Protein AF-A0A4Q6ELG2-F1 (afdb_monomer)

Sequence (282 aa):
MCLNGPWSFAFDNQAEYNQPAEVPAWPLEIRVPFAPETMASGIADTGFHPRCWYKRTFSYEKDPANPRLILHFGAVDYEARVWLNGHFLGEHRGGHTPFWFDASHAALNGVNTLIVRADDDPGDLAKPRGKQDWQLEPHSIWYPRTSGIWQTVWLERAADVYIHRMSWTPLLERWEIGAEFFIGGPRRDSLRLRVRLSVKDKLLADDTYQVINREVHRRIALSDPGIDDFRNELLWSPESPTLIDATVELLDGDRVIDRVVSYTALRSVSVQRGRFLLNGRP

Mean predicted aligned error: 4.68 Å

Radius of gyration: 23.1 Å; Cα contacts (8 Å, |Δi|>4): 655; chains: 1; bounding box: 58×42×58 Å

Structure (mmCIF, N/CA/C/O backbone):
data_AF-A0A4Q6ELG2-F1
#
_entry.id   AF-A0A4Q6ELG2-F1
#
loop_
_atom_site.group_PDB
_atom_site.id
_atom_site.type_symbol
_atom_site.label_atom_id
_atom_site.label_alt_id
_atom_site.label_comp_id
_atom_site.label_asym_id
_atom_site.label_entity_id
_atom_site.label_seq_id
_atom_site.pdbx_PDB_ins_code
_atom_site.Cartn_x
_atom_site.Cartn_y
_atom_site.Cartn_z
_atom_site.occupancy
_atom_site.B_iso_or_equiv
_atom_site.auth_seq_id
_atom_site.auth_comp_id
_atom_site.auth_asym_id
_atom_site.auth_atom_id
_atom_site.pdbx_PDB_model_num
ATOM 1 N N . MET A 1 1 ? 10.441 0.770 5.019 1.00 94.38 1 MET A N 1
ATOM 2 C CA . MET A 1 1 ? 11.550 1.340 4.221 1.00 94.38 1 MET A CA 1
ATOM 3 C C . MET A 1 1 ? 11.029 1.744 2.854 1.00 94.38 1 MET A C 1
ATOM 5 O O . MET A 1 1 ? 10.499 0.896 2.152 1.00 94.38 1 MET A O 1
ATOM 9 N N . CYS A 1 2 ? 11.155 3.017 2.482 1.00 97.88 2 CYS A N 1
ATOM 10 C CA . CYS A 1 2 ? 10.751 3.503 1.160 1.00 97.88 2 CYS A CA 1
ATOM 11 C C . CYS A 1 2 ? 11.731 3.018 0.076 1.00 97.88 2 CYS A C 1
ATOM 13 O O . CYS A 1 2 ? 12.941 3.041 0.299 1.00 97.88 2 CYS A O 1
ATOM 15 N N . LEU A 1 3 ? 11.211 2.587 -1.076 1.00 98.50 3 LEU A N 1
ATOM 16 C CA . LEU A 1 3 ? 11.988 2.166 -2.249 1.00 98.50 3 LEU A CA 1
ATOM 17 C C . LEU A 1 3 ? 11.883 3.157 -3.424 1.00 98.50 3 LEU A C 1
ATOM 19 O O . LEU A 1 3 ? 12.383 2.866 -4.510 1.00 98.50 3 LEU A O 1
ATOM 23 N N . ASN A 1 4 ? 11.274 4.328 -3.220 1.00 98.50 4 ASN A N 1
ATOM 24 C CA . ASN A 1 4 ? 11.257 5.404 -4.213 1.00 98.50 4 ASN A CA 1
ATOM 25 C C . ASN A 1 4 ? 12.678 5.902 -4.528 1.00 98.50 4 ASN A C 1
ATOM 27 O O . ASN A 1 4 ? 13.611 5.745 -3.736 1.00 98.50 4 ASN A O 1
ATOM 31 N N . GLY A 1 5 ? 12.829 6.553 -5.680 1.00 98.38 5 GLY A N 1
ATOM 32 C CA . GLY A 1 5 ? 14.109 7.041 -6.186 1.00 98.38 5 GLY A CA 1
ATOM 33 C C . GLY A 1 5 ? 14.490 6.381 -7.513 1.00 98.38 5 GLY A C 1
ATOM 34 O O . GLY A 1 5 ? 13.598 5.959 -8.244 1.00 98.38 5 GLY A O 1
ATOM 35 N N . PRO A 1 6 ? 15.789 6.325 -7.854 1.00 98.56 6 PRO A N 1
ATOM 36 C CA . PRO A 1 6 ? 16.248 5.825 -9.147 1.00 98.56 6 PRO A CA 1
ATOM 37 C C . PRO A 1 6 ? 16.178 4.296 -9.238 1.00 98.56 6 PRO A C 1
ATOM 39 O O . PRO A 1 6 ? 16.603 3.584 -8.326 1.00 98.56 6 PRO A O 1
ATOM 42 N N . TRP A 1 7 ? 15.647 3.782 -10.337 1.00 98.88 7 TRP A N 1
ATOM 43 C CA . TRP A 1 7 ? 15.567 2.362 -10.669 1.00 98.88 7 TRP A CA 1
ATOM 44 C C . TRP A 1 7 ? 16.175 2.159 -12.052 1.00 98.88 7 TRP A C 1
ATOM 46 O O . TRP A 1 7 ? 15.953 2.972 -12.945 1.00 98.88 7 TRP A O 1
ATOM 56 N N . SER A 1 8 ? 16.912 1.069 -12.250 1.00 98.88 8 SER A N 1
ATOM 57 C CA . SER A 1 8 ? 17.326 0.679 -13.597 1.00 98.88 8 SER A CA 1
ATOM 58 C C . SER A 1 8 ? 16.091 0.256 -14.390 1.00 98.88 8 SER A C 1
ATOM 60 O O . SER A 1 8 ? 15.202 -0.406 -13.850 1.00 98.88 8 SER A O 1
ATOM 62 N N . PHE A 1 9 ? 16.028 0.645 -15.656 1.00 98.88 9 PHE A N 1
ATOM 63 C CA . PHE A 1 9 ? 14.810 0.585 -16.450 1.00 98.88 9 PHE A CA 1
ATOM 64 C C . PHE A 1 9 ? 15.087 0.121 -17.879 1.00 98.88 9 PHE A C 1
ATOM 66 O O . PHE A 1 9 ? 16.156 0.385 -18.439 1.00 98.88 9 PHE A O 1
ATOM 73 N N . ALA A 1 10 ? 14.118 -0.578 -18.462 1.00 98.50 10 ALA A N 1
ATOM 74 C CA . ALA A 1 10 ? 14.138 -0.986 -19.858 1.00 98.50 10 ALA A CA 1
ATOM 75 C C . ALA A 1 10 ? 12.715 -1.064 -20.418 1.00 98.50 10 ALA A C 1
ATOM 77 O O . ALA A 1 10 ? 11.813 -1.600 -19.772 1.00 98.50 10 ALA A O 1
ATOM 78 N N . PHE A 1 11 ? 12.537 -0.586 -21.646 1.00 97.75 11 PHE A N 1
ATOM 79 C CA . PHE A 1 11 ? 11.357 -0.897 -22.442 1.00 97.75 11 PHE A CA 1
ATOM 80 C C . PHE A 1 11 ? 11.523 -2.258 -23.126 1.00 97.75 11 PHE A C 1
ATOM 82 O O . PHE A 1 11 ? 12.605 -2.586 -23.614 1.00 97.75 11 PHE A O 1
ATOM 89 N N . ASP A 1 12 ? 10.442 -3.029 -23.192 1.00 96.75 12 ASP A N 1
ATOM 90 C CA . ASP A 1 12 ? 10.334 -4.278 -23.949 1.00 96.75 12 ASP A CA 1
ATOM 91 C C . ASP A 1 12 ? 9.214 -4.116 -24.985 1.00 96.75 12 ASP A C 1
ATOM 93 O O . ASP A 1 12 ? 8.078 -4.552 -24.806 1.00 96.75 12 ASP A O 1
ATOM 97 N N . ASN A 1 13 ? 9.533 -3.397 -26.066 1.00 94.56 13 ASN A N 1
ATOM 98 C CA . ASN A 1 13 ? 8.548 -2.936 -27.051 1.00 94.56 13 ASN A CA 1
ATOM 99 C C . ASN A 1 13 ? 7.868 -4.063 -27.833 1.00 94.56 13 ASN A C 1
ATOM 101 O O . ASN A 1 13 ? 6.794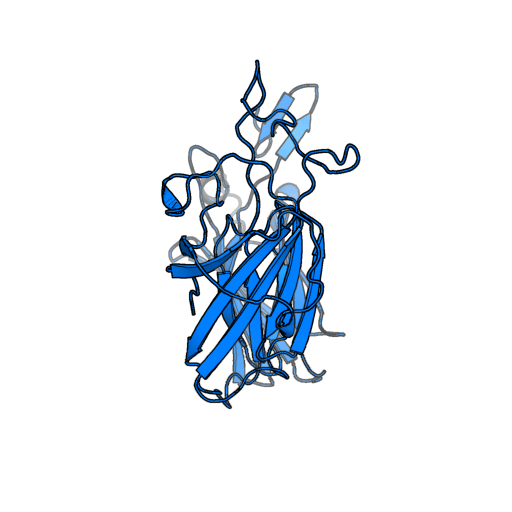 -3.849 -28.386 1.00 94.56 13 ASN A O 1
ATOM 105 N N . GLN A 1 14 ? 8.498 -5.236 -27.896 1.00 94.00 14 GLN A N 1
ATOM 106 C CA . GLN A 1 14 ? 7.946 -6.426 -28.544 1.00 94.00 14 GLN A CA 1
ATOM 107 C C . GLN A 1 14 ? 7.300 -7.387 -27.534 1.00 94.00 14 GLN A C 1
ATOM 109 O O . GLN A 1 14 ? 6.754 -8.413 -27.931 1.00 94.00 14 GLN A O 1
ATOM 114 N N . ALA A 1 15 ? 7.342 -7.057 -26.235 1.00 94.31 15 ALA A N 1
ATOM 115 C CA . ALA A 1 15 ? 6.872 -7.901 -25.142 1.00 94.31 15 ALA A CA 1
ATOM 116 C C . ALA A 1 15 ? 7.454 -9.332 -25.203 1.00 94.31 15 ALA A C 1
ATOM 118 O O . ALA A 1 15 ? 6.756 -10.318 -24.934 1.00 94.31 15 ALA A O 1
ATOM 119 N N . GLU A 1 16 ? 8.741 -9.448 -25.537 1.00 95.44 16 GLU A N 1
ATOM 120 C CA . GLU A 1 16 ? 9.430 -10.723 -25.773 1.00 95.44 16 GLU A CA 1
ATOM 121 C C . GLU A 1 16 ? 9.845 -11.414 -24.469 1.00 95.44 16 GLU A C 1
ATOM 123 O O . GLU A 1 16 ? 9.818 -12.644 -24.376 1.00 95.44 16 GLU A O 1
ATOM 128 N N . TYR A 1 17 ? 10.192 -10.642 -23.437 1.00 97.00 17 TYR A N 1
ATOM 129 C CA . TYR A 1 17 ? 10.776 -11.182 -22.212 1.00 97.00 17 TYR A CA 1
ATOM 130 C C . TYR A 1 17 ? 9.690 -11.525 -21.198 1.00 97.00 17 TYR A C 1
ATOM 132 O O . TYR A 1 17 ? 8.872 -10.687 -20.818 1.00 97.00 17 TYR A O 1
ATOM 140 N N . ASN A 1 18 ? 9.685 -12.756 -20.702 1.00 96.19 18 ASN A N 1
ATOM 141 C CA . ASN A 1 18 ? 8.722 -13.240 -19.716 1.00 96.19 18 ASN A CA 1
ATOM 142 C C . ASN A 1 18 ? 9.315 -13.356 -18.311 1.00 96.19 18 ASN A C 1
ATOM 144 O O . ASN A 1 18 ? 8.571 -13.307 -17.328 1.00 96.19 18 ASN A O 1
ATOM 148 N N . GLN A 1 19 ? 10.635 -13.491 -18.218 1.00 97.62 19 GLN A N 1
ATOM 149 C CA . GLN A 1 19 ? 11.388 -13.663 -16.987 1.00 97.62 19 GLN A CA 1
ATOM 150 C C . GLN A 1 19 ? 12.491 -12.606 -16.856 1.00 97.62 19 GLN A C 1
ATOM 152 O O . GLN A 1 19 ? 13.081 -12.195 -17.856 1.00 97.62 19 GLN A O 1
ATOM 157 N N . PRO A 1 20 ? 12.863 -12.223 -15.620 1.00 97.38 20 PRO A N 1
ATOM 158 C CA . PRO A 1 20 ? 13.922 -11.242 -15.389 1.00 97.38 20 PRO A CA 1
ATOM 159 C C . PRO A 1 20 ? 15.272 -11.557 -16.050 1.00 97.38 20 PRO A C 1
ATOM 161 O O . PRO A 1 20 ? 16.002 -10.640 -16.409 1.00 97.38 20 PRO A O 1
ATOM 164 N N . ALA A 1 21 ? 15.621 -12.841 -16.181 1.00 96.94 21 ALA A N 1
ATOM 165 C CA . ALA A 1 21 ? 16.893 -13.284 -16.755 1.00 96.94 21 ALA A CA 1
ATOM 166 C C . ALA A 1 21 ? 16.983 -13.085 -18.278 1.00 96.94 21 ALA A C 1
ATOM 168 O O . ALA A 1 21 ? 18.080 -13.129 -18.827 1.00 96.94 21 ALA A O 1
ATOM 169 N N . GLU A 1 22 ? 15.849 -12.879 -18.950 1.00 97.69 22 GLU A N 1
ATOM 170 C CA . GLU A 1 22 ? 15.785 -12.674 -20.400 1.00 97.69 22 GLU A CA 1
ATOM 171 C C . GLU A 1 22 ? 16.027 -11.207 -20.780 1.00 97.69 22 GLU A C 1
ATOM 173 O O . GLU A 1 22 ? 16.362 -10.932 -21.925 1.00 97.69 22 GLU A O 1
ATOM 178 N N . VAL A 1 23 ? 15.916 -10.273 -19.823 1.00 97.31 23 VAL A N 1
ATOM 179 C CA . VAL A 1 23 ? 16.156 -8.840 -20.046 1.00 97.31 23 VAL A CA 1
ATOM 180 C C . VAL A 1 23 ? 17.657 -8.607 -20.285 1.00 97.31 23 VAL A C 1
ATOM 182 O O . VAL A 1 23 ? 18.448 -8.712 -19.340 1.00 97.31 23 VAL A O 1
ATOM 185 N N . PRO A 1 24 ? 18.085 -8.263 -21.515 1.00 94.88 24 PRO A N 1
ATOM 186 C CA . PRO A 1 24 ? 19.499 -8.294 -21.889 1.00 94.88 24 PRO A CA 1
ATOM 187 C C . PRO A 1 24 ? 20.301 -7.131 -21.294 1.00 94.88 24 PRO A C 1
ATOM 189 O O . PRO A 1 24 ? 21.502 -7.255 -21.054 1.00 94.88 24 PRO A O 1
ATOM 192 N N . ALA A 1 25 ? 19.652 -5.988 -21.067 1.00 96.56 25 ALA A N 1
ATOM 193 C CA . ALA A 1 25 ? 20.282 -4.774 -20.569 1.00 96.56 25 ALA A CA 1
ATOM 194 C C . ALA A 1 25 ? 19.270 -3.874 -19.848 1.00 96.56 25 ALA A C 1
ATOM 196 O O . ALA A 1 25 ? 18.064 -3.977 -20.055 1.00 96.56 25 ALA A O 1
ATOM 197 N N . TRP A 1 26 ? 19.792 -2.949 -19.040 1.00 98.00 26 TRP A N 1
ATOM 198 C CA . TRP A 1 26 ? 19.023 -1.931 -18.318 1.00 98.00 26 TRP A CA 1
ATOM 199 C C . TRP A 1 26 ? 19.549 -0.539 -18.700 1.00 98.00 26 TRP A C 1
ATOM 201 O O . TRP A 1 26 ? 20.289 0.064 -17.923 1.00 98.00 26 TRP A O 1
ATOM 211 N N . PRO A 1 27 ? 19.289 -0.075 -19.936 1.00 98.00 27 PRO A N 1
ATOM 212 C CA . PRO A 1 27 ? 19.974 1.086 -20.507 1.00 98.00 27 PRO A CA 1
ATOM 213 C C . PRO A 1 27 ? 19.514 2.426 -19.923 1.00 98.00 27 PRO A C 1
ATOM 215 O O . PRO A 1 27 ? 20.183 3.434 -20.132 1.00 98.00 27 PRO A O 1
ATOM 218 N N . LEU A 1 28 ? 18.376 2.446 -19.227 1.00 98.56 28 LEU A N 1
ATOM 219 C CA . LEU A 1 28 ? 17.746 3.656 -18.717 1.00 98.56 28 LEU A CA 1
ATOM 220 C C . LEU A 1 28 ? 17.725 3.658 -17.186 1.00 98.56 28 LEU A C 1
ATOM 222 O O . LEU A 1 28 ? 17.832 2.618 -16.531 1.00 98.56 28 LEU A O 1
ATOM 226 N N . GLU A 1 29 ? 17.530 4.842 -16.619 1.00 98.69 29 GLU A N 1
ATOM 227 C CA . GLU A 1 29 ? 17.221 5.033 -15.206 1.00 98.69 29 GLU A CA 1
ATOM 228 C C . GLU A 1 29 ? 15.900 5.798 -15.096 1.00 98.69 29 GLU A C 1
ATOM 230 O O . GLU A 1 29 ? 15.740 6.846 -15.716 1.00 98.69 29 GLU A O 1
ATOM 235 N N . ILE A 1 30 ? 14.961 5.277 -14.306 1.00 98.81 30 ILE A N 1
ATOM 236 C CA . ILE A 1 30 ? 13.663 5.903 -14.044 1.00 98.81 30 ILE A CA 1
ATOM 237 C C . ILE A 1 30 ? 13.518 6.249 -12.564 1.00 98.81 30 ILE A C 1
ATOM 239 O O . ILE A 1 30 ? 13.916 5.483 -11.684 1.00 98.81 30 ILE A O 1
ATOM 243 N N . ARG A 1 31 ? 12.904 7.392 -12.261 1.00 98.75 31 ARG A N 1
ATOM 244 C CA . ARG A 1 31 ? 12.537 7.772 -10.897 1.00 98.75 31 ARG A CA 1
ATOM 245 C C . ARG A 1 31 ? 11.156 7.231 -10.537 1.00 98.75 31 ARG A C 1
ATOM 247 O O . ARG A 1 31 ? 10.141 7.752 -10.981 1.00 98.75 31 ARG A O 1
ATOM 254 N N . VAL A 1 32 ? 11.112 6.247 -9.647 1.00 98.56 32 VAL A N 1
ATOM 255 C CA . VAL A 1 32 ? 9.872 5.780 -9.013 1.00 98.56 32 VAL A CA 1
ATOM 256 C C . VAL A 1 32 ? 9.492 6.746 -7.878 1.00 98.56 32 VAL A C 1
ATOM 258 O O . VAL A 1 32 ? 10.375 7.113 -7.090 1.00 98.56 32 VAL A O 1
ATOM 261 N N . PRO A 1 33 ? 8.219 7.167 -7.754 1.00 97.50 33 PRO A N 1
ATOM 262 C CA . PRO A 1 33 ? 7.036 6.612 -8.413 1.00 97.50 33 PRO A CA 1
ATOM 263 C C . PRO A 1 33 ? 6.443 7.528 -9.492 1.00 97.50 33 PRO A C 1
ATOM 265 O O . PRO A 1 33 ? 5.344 8.051 -9.336 1.00 97.50 33 PRO A O 1
ATOM 268 N N . PHE A 1 34 ? 7.165 7.756 -10.583 1.00 98.12 34 PHE A N 1
ATOM 269 C CA . PHE A 1 34 ? 6.655 8.536 -11.703 1.00 98.12 34 PHE A CA 1
ATOM 270 C C . PHE A 1 34 ? 6.524 7.662 -12.946 1.00 98.12 34 PHE A C 1
ATOM 272 O O . PHE A 1 34 ? 7.426 6.886 -13.267 1.00 98.12 34 PHE A O 1
ATOM 279 N N . ALA A 1 35 ? 5.402 7.820 -13.648 1.00 96.81 35 ALA A N 1
ATOM 280 C CA . ALA A 1 35 ? 5.139 7.111 -14.892 1.00 96.81 35 ALA A CA 1
ATOM 281 C C . ALA A 1 35 ? 6.181 7.492 -15.963 1.00 96.81 35 ALA A C 1
ATOM 283 O O . ALA A 1 35 ? 6.584 8.668 -15.988 1.00 96.81 35 ALA A O 1
ATOM 284 N N . PRO A 1 36 ? 6.610 6.558 -16.837 1.00 97.31 36 PRO A N 1
ATOM 285 C CA . PRO A 1 36 ? 7.604 6.822 -17.882 1.00 97.31 36 PRO A CA 1
ATOM 286 C C . PRO A 1 36 ? 7.267 8.037 -18.758 1.00 97.31 36 PRO A C 1
ATOM 288 O O . PRO A 1 36 ? 8.166 8.762 -19.176 1.00 97.31 36 PRO A O 1
ATOM 291 N N . GLU A 1 37 ? 5.977 8.319 -18.952 1.00 96.00 37 GLU A N 1
ATOM 292 C CA . GLU A 1 37 ? 5.474 9.427 -19.768 1.00 96.00 37 GLU A CA 1
ATOM 293 C C . GLU A 1 37 ? 5.689 10.811 -19.133 1.00 96.00 37 GLU A C 1
ATOM 295 O O . GLU A 1 37 ? 5.532 11.843 -19.785 1.00 96.00 37 GLU A O 1
ATOM 300 N N . THR A 1 38 ? 6.039 10.876 -17.846 1.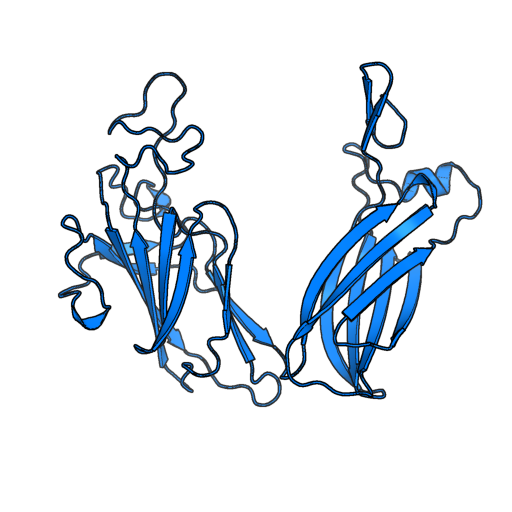00 96.19 38 THR A N 1
ATOM 301 C CA . THR A 1 38 ? 6.167 12.147 -17.121 1.00 96.19 38 THR A CA 1
ATOM 302 C C . THR A 1 38 ? 7.612 12.636 -17.069 1.00 96.19 38 THR A C 1
ATOM 304 O O . THR A 1 38 ? 8.538 11.858 -16.842 1.00 96.19 38 THR A O 1
ATOM 307 N N . MET A 1 39 ? 7.812 13.957 -17.141 1.00 97.12 39 MET A N 1
ATOM 308 C CA . MET A 1 39 ? 9.128 14.593 -16.949 1.00 97.12 39 MET A CA 1
ATOM 309 C C . MET A 1 39 ? 9.778 14.241 -15.603 1.00 97.12 39 MET A C 1
ATOM 311 O O . MET A 1 39 ? 10.995 14.103 -15.510 1.00 97.12 39 MET A O 1
ATOM 315 N N . ALA A 1 40 ? 8.971 14.073 -14.551 1.00 97.56 40 ALA A N 1
ATOM 316 C CA . ALA A 1 40 ? 9.451 13.757 -13.207 1.00 97.56 40 ALA A CA 1
ATOM 317 C C . ALA A 1 40 ? 10.106 12.365 -13.105 1.00 97.56 40 ALA A C 1
ATOM 319 O O . ALA A 1 40 ? 10.929 12.141 -12.214 1.00 97.56 40 ALA A O 1
ATOM 320 N N . SER A 1 41 ? 9.780 11.453 -14.028 1.00 98.06 41 SER A N 1
ATOM 321 C CA . SER A 1 41 ? 10.396 10.126 -14.115 1.00 98.06 41 SER A CA 1
ATOM 322 C C . SER A 1 41 ? 11.833 10.162 -14.636 1.00 98.06 41 SER A C 1
ATOM 324 O O . SER A 1 41 ? 12.593 9.235 -14.370 1.00 98.06 41 SER A O 1
ATOM 326 N N . GLY A 1 42 ? 12.217 11.228 -15.346 1.00 98.12 42 GLY A N 1
ATOM 327 C CA . GLY A 1 42 ? 13.480 11.309 -16.079 1.00 98.12 42 GLY A CA 1
ATOM 328 C C . GLY A 1 42 ? 13.472 10.603 -17.441 1.00 98.12 42 GLY A C 1
ATOM 329 O O . GLY A 1 42 ? 14.461 10.718 -18.157 1.00 98.12 42 GLY A O 1
ATOM 330 N N . ILE A 1 43 ? 12.380 9.920 -17.810 1.00 98.19 43 ILE A N 1
ATOM 331 C CA . ILE A 1 43 ? 12.209 9.268 -19.117 1.00 98.19 43 ILE A CA 1
ATOM 332 C C . ILE A 1 43 ? 11.470 10.197 -20.087 1.00 98.19 43 ILE A C 1
ATOM 334 O O . ILE A 1 43 ? 12.019 10.538 -21.129 1.00 98.19 43 ILE A O 1
ATOM 338 N N . ALA A 1 44 ? 10.273 10.659 -19.705 1.00 96.75 44 ALA A N 1
ATOM 339 C CA . ALA A 1 44 ? 9.420 11.555 -20.495 1.00 96.75 44 ALA A CA 1
ATOM 340 C C . ALA A 1 44 ? 9.075 11.041 -21.908 1.00 96.75 44 ALA A C 1
ATOM 342 O O . ALA A 1 44 ? 8.863 11.837 -22.822 1.00 96.75 44 ALA A O 1
ATOM 343 N N . ASP A 1 45 ? 9.024 9.720 -22.082 1.00 95.31 45 ASP A N 1
ATOM 344 C CA . ASP A 1 45 ? 8.652 9.085 -23.346 1.00 95.31 45 ASP A CA 1
ATOM 345 C C . ASP A 1 45 ? 7.154 8.774 -23.323 1.00 95.31 45 ASP A C 1
ATOM 347 O O . ASP A 1 45 ? 6.692 7.967 -22.516 1.00 95.31 45 ASP A O 1
ATOM 351 N N . THR A 1 46 ? 6.390 9.458 -24.176 1.00 93.06 46 THR A N 1
ATOM 352 C CA . THR A 1 46 ? 4.936 9.290 -24.317 1.00 93.06 46 THR A CA 1
ATOM 353 C C . THR A 1 46 ? 4.557 8.197 -25.318 1.00 93.06 46 THR A C 1
ATOM 355 O O . THR A 1 46 ? 3.369 7.969 -25.558 1.00 93.06 46 THR A O 1
ATOM 358 N N . GLY A 1 47 ? 5.551 7.517 -25.897 1.00 91.94 47 GLY A N 1
ATOM 359 C CA . GLY A 1 47 ? 5.382 6.417 -26.828 1.00 91.94 47 GLY A CA 1
ATOM 360 C C . GLY A 1 47 ? 4.585 5.246 -26.259 1.00 91.94 47 GLY A C 1
ATOM 361 O O . GLY A 1 47 ? 4.303 5.131 -25.063 1.00 91.94 47 GLY A O 1
ATOM 362 N N . PHE A 1 48 ? 4.192 4.342 -27.153 1.00 91.12 48 PHE A N 1
ATOM 363 C CA . PHE A 1 48 ? 3.501 3.117 -26.776 1.00 91.12 48 PHE A CA 1
ATOM 364 C C . PHE A 1 48 ? 4.499 2.015 -26.461 1.00 91.12 48 PHE A C 1
ATOM 366 O O . PHE A 1 48 ? 5.183 1.491 -27.339 1.00 91.12 48 PHE A O 1
ATOM 373 N N . HIS A 1 49 ? 4.522 1.652 -25.185 1.00 93.38 49 HIS A N 1
ATOM 374 C CA . HIS A 1 49 ? 5.364 0.602 -24.640 1.00 93.38 49 HIS A CA 1
ATOM 375 C C . HIS A 1 49 ? 4.451 -0.439 -23.990 1.00 93.38 49 HIS A C 1
ATOM 377 O O . HIS A 1 49 ? 3.925 -0.169 -22.909 1.00 93.38 49 HIS A O 1
ATOM 383 N N . PRO A 1 50 ? 4.216 -1.595 -24.642 1.00 93.19 50 PRO A N 1
ATOM 384 C CA . PRO A 1 50 ? 3.329 -2.629 -24.114 1.00 93.19 50 PRO A CA 1
ATOM 385 C C . PRO A 1 50 ? 3.895 -3.299 -22.860 1.00 93.19 50 PRO A C 1
ATOM 387 O O . PRO A 1 50 ? 3.141 -3.882 -22.084 1.00 93.19 50 PRO A O 1
ATOM 390 N N . ARG A 1 51 ? 5.217 -3.226 -22.658 1.00 96.81 51 ARG A N 1
ATOM 391 C CA . ARG A 1 51 ? 5.896 -3.770 -21.487 1.00 96.81 51 ARG A CA 1
ATOM 392 C C . ARG A 1 51 ? 7.094 -2.922 -21.077 1.00 96.81 51 ARG A C 1
ATOM 394 O O . ARG A 1 51 ? 7.921 -2.522 -21.898 1.00 96.81 51 ARG A O 1
ATOM 401 N N . CYS A 1 52 ? 7.214 -2.735 -19.770 1.00 97.62 52 CYS A N 1
ATOM 402 C CA . CYS A 1 52 ? 8.295 -2.023 -19.107 1.00 97.62 52 CYS A CA 1
ATOM 403 C C . CYS A 1 52 ? 8.883 -2.890 -17.989 1.00 97.62 52 CYS A C 1
ATOM 405 O O . CYS A 1 52 ? 8.158 -3.578 -17.267 1.00 97.62 52 CYS A O 1
ATOM 407 N N . TRP A 1 53 ? 10.197 -2.821 -17.806 1.00 98.75 53 TRP A N 1
ATOM 408 C CA . TRP A 1 53 ? 10.921 -3.533 -16.760 1.00 98.75 53 TRP A CA 1
ATOM 409 C C . TRP A 1 53 ? 11.626 -2.555 -15.829 1.00 98.75 53 TRP A C 1
ATOM 411 O O . TRP A 1 53 ? 12.314 -1.637 -16.268 1.00 98.75 53 TRP A O 1
ATOM 421 N N . TYR A 1 54 ? 11.509 -2.809 -14.531 1.00 98.88 54 TYR A N 1
ATOM 422 C CA . TYR A 1 54 ? 12.109 -2.031 -13.457 1.00 98.88 54 TYR A CA 1
ATOM 423 C C . TYR A 1 54 ? 13.007 -2.930 -12.612 1.00 98.88 54 TYR A C 1
ATOM 425 O O . TYR A 1 54 ? 12.618 -4.046 -12.267 1.00 98.88 54 TYR A O 1
ATOM 433 N N . LYS A 1 55 ? 14.180 -2.435 -12.216 1.00 98.88 55 LYS A N 1
ATOM 434 C CA . LYS A 1 55 ? 15.105 -3.127 -11.314 1.00 98.88 55 LYS A CA 1
ATOM 435 C C . LYS A 1 55 ? 15.648 -2.182 -10.252 1.00 98.88 55 LYS A C 1
ATOM 437 O O . LYS A 1 55 ? 16.146 -1.098 -10.550 1.00 98.88 55 LYS A O 1
ATOM 442 N N . ARG A 1 56 ? 15.624 -2.635 -9.001 1.00 98.62 56 ARG A N 1
ATOM 443 C CA . ARG A 1 56 ? 16.182 -1.913 -7.856 1.00 98.62 56 ARG A CA 1
ATOM 444 C C . ARG A 1 56 ? 16.921 -2.854 -6.932 1.00 98.62 56 ARG A C 1
ATOM 446 O O . ARG A 1 56 ? 16.407 -3.903 -6.559 1.00 98.62 56 ARG A O 1
ATOM 453 N N . THR A 1 57 ? 18.107 -2.438 -6.509 1.00 98.50 57 THR A N 1
ATOM 454 C CA . THR A 1 57 ? 18.825 -3.089 -5.415 1.00 98.50 57 THR A CA 1
ATOM 455 C C . THR A 1 57 ? 18.619 -2.331 -4.113 1.00 98.50 57 THR A C 1
ATOM 457 O O . THR A 1 57 ? 18.597 -1.098 -4.106 1.00 98.50 57 THR A O 1
ATOM 460 N N . PHE A 1 58 ? 18.507 -3.050 -3.004 1.00 98.25 58 PHE A N 1
ATOM 461 C CA . PHE A 1 58 ? 18.425 -2.458 -1.671 1.00 98.25 58 PHE A CA 1
ATOM 462 C C . PHE A 1 58 ? 19.102 -3.353 -0.634 1.00 98.25 58 PHE A C 1
ATOM 464 O O . PHE A 1 58 ? 19.135 -4.573 -0.785 1.00 98.25 58 PHE A O 1
ATOM 471 N N . SER A 1 59 ? 19.621 -2.749 0.431 1.00 97.25 59 SER A N 1
ATOM 472 C CA . SER A 1 59 ? 20.134 -3.490 1.582 1.00 97.25 59 SER A CA 1
ATOM 473 C C . SER A 1 59 ? 19.011 -3.741 2.577 1.00 97.25 59 SER A C 1
ATOM 475 O O . SER A 1 59 ? 18.225 -2.844 2.883 1.00 97.25 59 SER A O 1
ATOM 477 N N . TYR A 1 60 ? 18.938 -4.960 3.091 1.00 96.12 60 TYR A N 1
ATOM 478 C CA . TYR A 1 60 ? 17.980 -5.354 4.108 1.00 96.12 60 TYR A CA 1
ATOM 479 C C . TYR A 1 60 ? 18.644 -6.296 5.101 1.00 96.12 60 TYR A C 1
ATOM 481 O O . TYR A 1 60 ? 19.174 -7.341 4.734 1.00 96.12 60 TYR A O 1
ATOM 489 N N . GLU A 1 61 ? 18.585 -5.925 6.371 1.00 95.88 61 GLU A N 1
ATOM 490 C CA . GLU A 1 61 ? 18.994 -6.794 7.466 1.00 95.88 61 GLU A CA 1
ATOM 491 C C . GLU A 1 61 ? 17.770 -7.518 8.015 1.00 95.88 61 GLU A C 1
ATOM 493 O O . GLU A 1 61 ? 16.747 -6.886 8.296 1.00 95.88 61 GLU A O 1
ATOM 498 N N . LYS A 1 62 ? 17.854 -8.841 8.152 1.00 93.31 62 LYS A N 1
ATOM 499 C CA . LYS A 1 62 ? 16.779 -9.614 8.773 1.00 93.31 62 LYS A CA 1
ATOM 500 C C . LYS A 1 62 ? 16.666 -9.226 10.239 1.00 93.31 62 LYS A C 1
ATOM 502 O O . LYS A 1 62 ? 17.661 -9.169 10.954 1.00 93.31 62 LYS A O 1
ATOM 507 N N . ASP A 1 63 ? 15.437 -8.993 10.672 1.00 91.50 63 ASP A N 1
ATOM 508 C CA . ASP A 1 63 ? 15.112 -8.678 12.055 1.00 91.50 63 ASP A CA 1
ATOM 509 C C . ASP A 1 63 ? 14.397 -9.883 12.677 1.00 91.50 63 ASP A C 1
ATOM 511 O O . ASP A 1 63 ? 13.262 -10.171 12.296 1.00 91.50 63 ASP A O 1
ATOM 515 N N . PRO A 1 64 ? 15.024 -10.612 13.616 1.00 90.31 64 PRO A N 1
ATOM 516 C CA . PRO A 1 64 ? 14.379 -11.739 14.282 1.00 90.31 64 PRO A CA 1
ATOM 517 C C . PRO A 1 64 ? 13.103 -11.361 15.046 1.00 90.31 64 PRO A C 1
ATOM 519 O O . PRO A 1 64 ? 12.240 -12.218 15.223 1.00 90.31 64 PRO A O 1
ATOM 522 N N . ALA A 1 65 ? 12.970 -10.109 15.501 1.00 88.81 65 ALA A N 1
ATOM 523 C CA . ALA A 1 65 ? 11.756 -9.636 16.163 1.00 88.81 65 ALA A CA 1
ATOM 524 C C . ALA A 1 65 ? 10.619 -9.377 15.162 1.00 88.81 65 ALA A C 1
ATOM 526 O O . ALA A 1 65 ? 9.452 -9.538 15.512 1.00 88.81 65 ALA A O 1
ATOM 527 N N . ASN A 1 66 ? 10.963 -9.034 13.918 1.00 92.25 66 ASN A N 1
ATOM 528 C CA . ASN A 1 66 ? 10.027 -8.758 12.831 1.00 92.25 66 ASN A CA 1
ATOM 529 C C . ASN A 1 66 ? 10.391 -9.594 11.595 1.00 92.25 66 ASN A C 1
ATOM 531 O O . ASN A 1 66 ? 10.906 -9.062 10.602 1.00 92.25 66 ASN A O 1
ATOM 535 N N . PRO A 1 67 ? 10.177 -10.921 11.658 1.00 93.62 67 PRO A N 1
ATOM 536 C CA . PRO A 1 67 ? 10.676 -11.845 10.648 1.00 93.62 67 PRO A CA 1
ATOM 537 C C . PRO A 1 67 ? 9.918 -11.753 9.320 1.00 93.62 67 PRO A C 1
ATOM 539 O O . PRO A 1 67 ? 10.358 -12.350 8.335 1.00 93.62 67 PRO A O 1
ATOM 542 N N . ARG A 1 68 ? 8.780 -11.045 9.276 1.00 94.69 68 ARG A N 1
ATOM 543 C CA . ARG A 1 68 ? 8.010 -10.843 8.050 1.00 94.69 68 ARG A CA 1
ATOM 544 C C . ARG A 1 68 ? 8.513 -9.619 7.304 1.00 94.69 68 ARG A C 1
ATOM 546 O O . ARG A 1 68 ? 8.656 -8.546 7.886 1.00 94.69 68 ARG A O 1
ATOM 553 N N . LEU A 1 69 ? 8.727 -9.777 6.002 1.00 96.06 69 LEU A N 1
ATOM 554 C CA . LEU A 1 69 ? 8.980 -8.686 5.071 1.00 96.06 69 LEU A CA 1
ATOM 555 C C . LEU A 1 69 ? 7.838 -8.629 4.062 1.00 96.06 69 LEU A C 1
ATOM 557 O O . LEU A 1 69 ? 7.704 -9.525 3.231 1.00 96.06 69 LEU A O 1
ATOM 561 N N . ILE A 1 70 ? 7.037 -7.573 4.121 1.00 96.56 70 ILE A N 1
ATOM 562 C CA . ILE A 1 70 ? 5.942 -7.338 3.184 1.00 96.56 70 ILE A CA 1
ATOM 563 C C . ILE A 1 70 ? 6.386 -6.264 2.192 1.00 96.56 70 ILE A C 1
ATOM 565 O O . ILE A 1 70 ? 6.883 -5.206 2.579 1.00 96.56 70 ILE A O 1
ATOM 569 N N . LEU A 1 71 ? 6.263 -6.551 0.899 1.00 98.44 71 LEU A N 1
ATOM 570 C CA . LEU A 1 71 ? 6.557 -5.610 -0.178 1.00 98.44 71 LEU A CA 1
ATOM 571 C C . LEU A 1 71 ? 5.251 -5.016 -0.688 1.00 98.44 71 LEU A C 1
ATOM 573 O O . LEU A 1 71 ? 4.387 -5.760 -1.141 1.00 98.44 71 LEU A O 1
ATOM 577 N N . HIS A 1 72 ? 5.139 -3.694 -0.656 1.00 98.50 72 HIS A N 1
ATOM 578 C CA . HIS A 1 72 ? 3.944 -2.955 -1.032 1.00 98.50 72 HIS A CA 1
ATOM 579 C C . HIS A 1 72 ? 4.175 -2.102 -2.274 1.00 98.50 72 HIS A C 1
ATOM 581 O O . HIS A 1 72 ? 5.224 -1.470 -2.434 1.00 98.50 72 HIS A O 1
ATOM 587 N N . PHE A 1 73 ? 3.133 -2.029 -3.093 1.00 98.69 73 PHE A N 1
ATOM 588 C CA . PHE A 1 73 ? 3.009 -1.135 -4.229 1.00 98.69 73 PHE A CA 1
ATOM 589 C C . PHE A 1 73 ? 1.737 -0.316 -4.058 1.00 98.69 73 PHE A C 1
ATOM 591 O O . PHE A 1 73 ? 0.658 -0.871 -3.849 1.00 98.69 73 PHE A O 1
ATOM 598 N N . GLY A 1 74 ? 1.850 1.007 -4.163 1.00 98.19 74 GLY A N 1
ATOM 599 C CA . GLY A 1 74 ? 0.675 1.871 -4.138 1.00 98.19 74 GLY A CA 1
ATOM 600 C C . GLY A 1 74 ? -0.201 1.682 -5.379 1.00 98.19 74 GLY A C 1
ATOM 601 O O . GLY A 1 74 ? -1.420 1.683 -5.261 1.00 98.19 74 GLY A O 1
ATOM 602 N N . ALA A 1 75 ? 0.426 1.506 -6.545 1.00 97.38 75 ALA A N 1
ATOM 603 C CA . ALA A 1 75 ? -0.206 1.232 -7.831 1.00 97.38 75 ALA A CA 1
ATOM 604 C C . ALA A 1 75 ? 0.870 0.992 -8.904 1.00 97.38 75 ALA A C 1
ATOM 606 O O . ALA A 1 75 ? 1.935 1.619 -8.880 1.00 97.38 75 ALA A O 1
ATOM 607 N N . VAL A 1 76 ? 0.566 0.109 -9.853 1.00 97.81 76 VAL A N 1
ATOM 608 C CA . VAL A 1 76 ? 1.353 -0.131 -11.068 1.00 97.81 76 VAL A CA 1
ATOM 609 C C . VAL A 1 76 ? 0.364 -0.312 -12.211 1.00 97.81 76 VAL A C 1
ATOM 611 O O . VAL A 1 76 ? -0.499 -1.180 -12.101 1.00 97.81 76 VAL A O 1
ATOM 614 N N . ASP A 1 77 ? 0.461 0.496 -13.267 1.00 94.69 77 ASP A N 1
ATOM 615 C CA . ASP A 1 77 ? -0.437 0.387 -14.419 1.00 94.69 77 ASP A CA 1
ATOM 616 C C . ASP A 1 77 ? 0.176 -0.465 -15.554 1.00 94.69 77 ASP A C 1
ATOM 618 O O . ASP A 1 77 ? 1.312 -0.226 -15.955 1.00 94.69 77 ASP A O 1
ATOM 622 N N . TYR A 1 78 ? -0.487 -1.494 -16.081 1.00 91.81 78 TYR A N 1
ATOM 623 C CA . TYR A 1 78 ? -1.770 -2.056 -15.639 1.00 91.81 78 TYR A CA 1
ATOM 624 C C . TYR A 1 78 ? -1.626 -3.423 -14.959 1.00 91.81 78 TYR A C 1
ATOM 626 O O . TYR A 1 78 ? -2.233 -3.664 -13.909 1.00 91.81 78 TYR A O 1
ATOM 634 N N . GLU A 1 79 ? -0.836 -4.323 -15.542 1.00 96.44 79 GLU A N 1
ATOM 635 C CA . GLU A 1 79 ? -0.560 -5.644 -14.981 1.00 96.44 79 GLU A CA 1
ATOM 636 C C . GLU A 1 79 ? 0.891 -5.719 -14.507 1.00 96.44 79 GLU A C 1
ATOM 638 O O . GLU A 1 79 ? 1.829 -5.499 -15.267 1.00 96.44 79 GLU A O 1
ATOM 643 N N . ALA A 1 80 ? 1.082 -6.019 -13.227 1.00 98.38 80 ALA A N 1
ATOM 644 C CA . ALA A 1 80 ? 2.385 -6.089 -12.593 1.00 98.38 80 ALA A CA 1
ATOM 645 C C . ALA A 1 80 ? 2.759 -7.532 -12.278 1.00 98.38 80 ALA A C 1
ATOM 647 O O . ALA A 1 80 ? 1.962 -8.271 -11.705 1.00 98.38 80 ALA A O 1
ATOM 648 N N . ARG A 1 81 ? 4.009 -7.905 -12.552 1.00 98.81 81 ARG A N 1
ATOM 649 C CA . ARG A 1 81 ? 4.625 -9.156 -12.089 1.00 98.81 81 ARG A CA 1
ATOM 650 C C . ARG A 1 81 ? 5.895 -8.826 -11.326 1.00 98.81 81 ARG A C 1
ATOM 652 O O . ARG A 1 81 ? 6.668 -7.968 -11.753 1.00 98.81 81 ARG A O 1
ATOM 659 N N . VAL A 1 82 ? 6.089 -9.462 -10.173 1.00 98.88 82 VAL A N 1
ATOM 660 C CA . VAL A 1 82 ? 7.114 -9.042 -9.209 1.00 98.88 82 VAL A CA 1
ATOM 661 C C . VAL A 1 82 ? 8.016 -10.204 -8.823 1.00 98.88 82 VAL A C 1
ATOM 663 O O . VAL A 1 82 ? 7.542 -11.285 -8.473 1.00 98.88 82 VAL A O 1
ATOM 666 N N . TRP A 1 83 ? 9.325 -9.955 -8.828 1.00 98.88 83 TRP A N 1
ATOM 667 C CA . TRP A 1 83 ? 10.348 -10.902 -8.405 1.00 98.88 83 TRP A CA 1
ATOM 668 C C . TRP A 1 83 ? 11.299 -10.283 -7.388 1.00 98.88 83 TRP A C 1
ATOM 670 O O . TRP A 1 83 ? 11.756 -9.154 -7.557 1.00 98.88 83 TRP A O 1
ATOM 680 N N . LEU A 1 84 ? 11.684 -11.060 -6.378 1.00 98.88 84 LEU A N 1
ATOM 681 C CA . LEU A 1 84 ? 12.744 -10.704 -5.439 1.00 98.88 84 LEU A CA 1
ATOM 682 C C . LEU A 1 84 ? 13.839 -11.768 -5.481 1.00 98.88 84 LEU A C 1
ATOM 684 O O . LEU A 1 84 ? 13.572 -12.945 -5.262 1.00 98.88 84 LEU A O 1
ATOM 688 N N . ASN A 1 85 ? 15.073 -11.362 -5.779 1.00 98.50 85 ASN A N 1
ATOM 689 C CA . ASN A 1 85 ? 16.231 -12.255 -5.911 1.00 98.50 85 ASN A CA 1
ATOM 690 C C . ASN A 1 85 ? 15.975 -13.442 -6.861 1.00 98.50 85 ASN A C 1
ATOM 692 O O . ASN A 1 85 ? 16.426 -14.555 -6.615 1.00 98.50 85 ASN A O 1
ATOM 696 N N . GLY A 1 86 ? 15.211 -13.209 -7.934 1.00 97.69 86 GLY A N 1
ATOM 697 C CA . GLY A 1 86 ? 14.821 -14.234 -8.908 1.00 97.69 86 GLY A CA 1
ATOM 698 C C . GLY A 1 86 ? 13.597 -15.074 -8.520 1.00 97.69 86 GLY A C 1
ATOM 699 O O . GLY A 1 86 ? 13.048 -15.756 -9.380 1.00 97.69 86 GLY A O 1
ATOM 700 N N . HIS A 1 87 ? 13.110 -14.995 -7.279 1.00 98.50 87 HIS A N 1
ATOM 701 C CA . HIS A 1 87 ? 11.875 -15.664 -6.865 1.00 98.50 87 HIS A CA 1
ATOM 702 C C . HIS A 1 87 ? 10.655 -14.852 -7.291 1.00 98.50 87 HIS A C 1
ATOM 704 O O . HIS A 1 87 ? 10.550 -13.675 -6.949 1.00 98.50 87 HIS A O 1
ATOM 710 N N . PHE A 1 88 ? 9.726 -15.482 -8.008 1.00 98.62 88 PHE A N 1
ATOM 711 C CA . PHE A 1 88 ? 8.441 -14.879 -8.353 1.00 98.62 88 PHE A CA 1
ATOM 712 C C . PHE A 1 88 ? 7.565 -14.752 -7.102 1.00 98.62 88 PHE A C 1
ATOM 714 O O . PHE A 1 88 ? 7.290 -15.751 -6.440 1.00 98.62 88 PHE A O 1
ATOM 721 N N . LEU A 1 89 ? 7.145 -13.529 -6.781 1.00 98.62 89 LEU A N 1
ATOM 722 C CA . LEU A 1 89 ? 6.292 -13.242 -5.625 1.00 98.62 89 LEU A CA 1
ATOM 723 C C . LEU A 1 89 ? 4.804 -13.292 -5.979 1.00 98.62 89 LEU A C 1
ATOM 725 O O . LEU A 1 89 ? 3.993 -13.690 -5.147 1.00 98.62 89 LEU A O 1
ATOM 729 N N . GLY A 1 90 ? 4.452 -12.895 -7.203 1.00 98.44 90 GLY A N 1
ATOM 730 C CA . GLY A 1 90 ? 3.074 -12.879 -7.673 1.00 98.44 90 GLY A CA 1
ATOM 731 C C . GLY A 1 90 ? 2.816 -11.831 -8.748 1.00 98.44 90 GLY A C 1
ATOM 732 O O . GLY A 1 90 ? 3.731 -11.159 -9.241 1.00 98.44 90 GLY A O 1
ATOM 733 N N . GLU A 1 91 ? 1.540 -11.709 -9.096 1.00 98.25 91 GLU A N 1
ATOM 734 C CA . GLU A 1 91 ? 1.030 -10.773 -10.091 1.00 98.25 91 GLU A CA 1
ATOM 735 C C . GLU A 1 91 ? -0.181 -9.994 -9.570 1.00 98.25 91 GLU A C 1
ATOM 737 O O . GLU A 1 91 ? -0.899 -10.455 -8.680 1.00 98.25 91 GLU A O 1
ATOM 742 N N . HIS A 1 92 ? -0.385 -8.795 -10.107 1.00 98.00 92 HIS A N 1
ATOM 743 C CA . HIS A 1 92 ? -1.526 -7.939 -9.806 1.00 98.00 92 HIS A CA 1
ATOM 744 C C . HIS A 1 92 ? -2.039 -7.298 -11.088 1.00 98.00 92 HIS A C 1
ATOM 746 O O . HIS A 1 92 ? -1.260 -6.755 -11.866 1.00 98.00 92 HIS A O 1
ATOM 752 N N . ARG A 1 93 ? -3.358 -7.312 -11.276 1.00 95.50 93 ARG A N 1
ATOM 753 C CA . ARG A 1 93 ? -4.028 -6.692 -12.416 1.00 95.50 93 ARG A CA 1
ATOM 754 C C . ARG A 1 93 ? -4.918 -5.557 -11.921 1.00 95.50 93 ARG A C 1
ATOM 756 O O . ARG A 1 93 ? -5.887 -5.803 -11.206 1.00 95.50 93 ARG A O 1
ATOM 763 N N . GLY A 1 94 ? -4.605 -4.327 -12.320 1.00 92.06 94 GLY A N 1
ATOM 764 C CA . GLY A 1 94 ? -5.303 -3.128 -11.867 1.00 92.06 94 GLY A CA 1
ATOM 765 C C . GLY A 1 94 ? -4.355 -1.946 -11.688 1.00 92.06 94 GLY A C 1
ATOM 766 O O . GLY A 1 94 ? -3.489 -1.968 -10.822 1.00 92.06 94 GLY A O 1
ATOM 767 N N . GLY A 1 95 ? -4.572 -0.871 -12.443 1.00 92.50 95 GLY A N 1
ATOM 768 C CA . GLY A 1 95 ? -3.666 0.280 -12.450 1.00 92.50 95 GLY A CA 1
ATOM 769 C C . GLY A 1 95 ? -3.775 1.268 -11.303 1.00 92.50 95 GLY A C 1
ATOM 770 O O . GLY A 1 95 ? -2.957 2.173 -11.201 1.00 92.50 95 GLY A O 1
ATOM 771 N N . HIS A 1 96 ? -4.812 1.156 -10.475 1.00 92.25 96 HIS A N 1
ATOM 772 C CA . HIS A 1 96 ? -5.223 2.233 -9.565 1.00 92.25 96 HIS A CA 1
ATOM 773 C C . HIS A 1 96 ? -5.505 1.744 -8.141 1.00 92.25 96 HIS A C 1
ATOM 775 O O . HIS A 1 96 ? -6.087 2.472 -7.338 1.00 92.25 96 HIS A O 1
ATOM 781 N N . THR A 1 97 ? -5.121 0.507 -7.825 1.00 94.19 97 THR A N 1
ATOM 782 C CA . THR A 1 97 ? -5.329 -0.100 -6.510 1.00 94.19 97 THR A CA 1
ATOM 783 C C . THR A 1 97 ? -4.010 -0.593 -5.927 1.00 94.19 97 THR A C 1
ATOM 785 O O . THR A 1 97 ? -3.188 -1.142 -6.666 1.00 94.19 97 THR A O 1
ATOM 788 N N . PRO A 1 98 ? -3.805 -0.431 -4.608 1.00 97.31 98 PRO A N 1
ATOM 789 C CA . PRO A 1 98 ? -2.614 -0.936 -3.950 1.00 97.31 98 PRO A CA 1
ATOM 790 C C . PRO A 1 98 ? -2.639 -2.460 -3.850 1.00 97.31 98 PRO A C 1
ATOM 792 O O . PRO A 1 98 ? -3.700 -3.075 -3.727 1.00 97.31 98 PRO A O 1
ATOM 795 N N . PHE A 1 99 ? -1.451 -3.055 -3.830 1.00 97.94 99 PHE A N 1
ATOM 796 C CA . PHE A 1 99 ? -1.246 -4.487 -3.626 1.00 97.94 99 PHE A CA 1
ATOM 797 C C . PHE A 1 99 ? 0.070 -4.749 -2.895 1.00 97.94 99 PHE A C 1
ATOM 799 O O . PHE A 1 99 ? 0.932 -3.874 -2.784 1.00 97.94 99 PHE A O 1
ATOM 806 N N . TRP A 1 100 ? 0.221 -5.957 -2.361 1.00 97.56 100 TRP A N 1
ATOM 807 C CA . TRP A 1 100 ? 1.407 -6.344 -1.607 1.00 97.56 100 TRP A CA 1
ATOM 808 C C . TRP A 1 100 ? 1.664 -7.851 -1.676 1.00 97.56 100 TRP A C 1
ATOM 810 O O . TRP A 1 100 ? 0.757 -8.633 -1.959 1.00 97.56 100 TRP A O 1
ATOM 820 N N . PHE A 1 101 ? 2.895 -8.256 -1.367 1.00 97.56 101 PHE A N 1
ATOM 821 C CA . PHE A 1 101 ? 3.314 -9.658 -1.304 1.00 97.56 101 PHE A CA 1
ATOM 822 C C . PHE A 1 101 ? 4.139 -9.937 -0.042 1.00 97.56 101 PHE A C 1
ATOM 824 O O . PHE A 1 101 ? 4.951 -9.104 0.368 1.00 97.56 101 PHE A O 1
ATOM 831 N N . ASP A 1 102 ? 3.979 -11.128 0.550 1.00 95.44 102 ASP A N 1
ATOM 832 C CA . ASP A 1 102 ? 4.923 -11.635 1.557 1.00 95.44 102 ASP A CA 1
ATOM 833 C C . ASP A 1 102 ? 6.227 -12.040 0.847 1.00 95.44 102 ASP A C 1
ATOM 835 O O . ASP A 1 102 ? 6.305 -13.053 0.149 1.00 95.44 102 ASP A O 1
ATOM 839 N N . ALA A 1 103 ? 7.263 -11.228 1.037 1.00 97.25 103 ALA A N 1
ATOM 840 C CA . ALA A 1 103 ? 8.582 -11.393 0.444 1.00 97.25 103 ALA A CA 1
ATOM 841 C C . ALA A 1 103 ? 9.580 -12.101 1.382 1.00 97.25 103 ALA A C 1
ATOM 843 O O . ALA A 1 103 ? 10.750 -12.270 1.031 1.00 97.25 103 ALA A O 1
ATOM 844 N N . SER A 1 104 ? 9.144 -12.534 2.571 1.00 96.00 104 SER A N 1
ATOM 845 C CA . SER A 1 104 ? 10.019 -13.050 3.638 1.00 96.00 104 SER A CA 1
ATOM 846 C C . SER A 1 104 ? 10.851 -14.253 3.193 1.00 96.00 104 SER A C 1
ATOM 848 O O . SER A 1 104 ? 12.022 -14.376 3.554 1.00 96.00 104 SER A O 1
ATOM 850 N N . HIS A 1 105 ? 10.248 -15.136 2.392 1.00 96.00 105 HIS A N 1
ATOM 851 C CA . HIS A 1 105 ? 10.871 -16.367 1.905 1.00 96.00 105 HIS A CA 1
ATOM 852 C C . HIS A 1 105 ? 11.966 -16.116 0.855 1.00 96.00 105 HIS A C 1
ATOM 854 O O . HIS A 1 105 ? 12.897 -16.909 0.75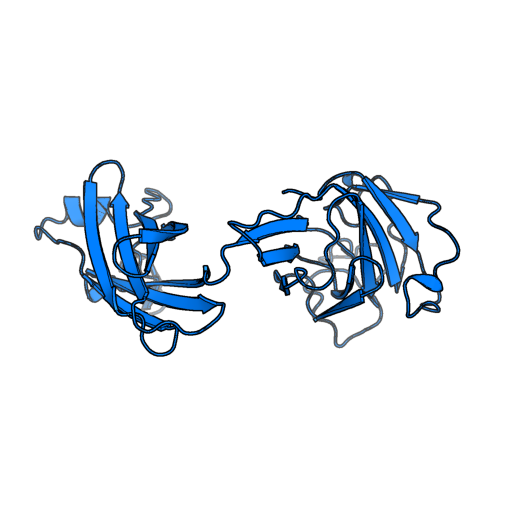1 1.00 96.00 105 HIS A O 1
ATOM 860 N N . ALA A 1 106 ? 11.873 -15.013 0.108 1.00 97.81 106 ALA A N 1
ATOM 861 C CA . ALA A 1 106 ? 12.813 -14.643 -0.949 1.00 97.81 106 ALA A CA 1
ATOM 862 C C . ALA A 1 106 ? 13.885 -13.642 -0.478 1.00 97.81 106 ALA A C 1
ATOM 864 O O . ALA A 1 106 ? 14.897 -13.443 -1.152 1.00 97.81 106 ALA A O 1
ATOM 865 N N . ALA A 1 107 ? 13.671 -12.991 0.668 1.00 97.44 107 ALA A N 1
ATOM 866 C CA . ALA A 1 107 ? 14.567 -11.971 1.194 1.00 97.44 107 ALA A CA 1
ATOM 867 C C . ALA A 1 107 ? 15.888 -12.560 1.716 1.00 97.44 107 ALA A C 1
ATOM 869 O O . ALA A 1 107 ? 15.914 -13.490 2.534 1.00 97.44 107 ALA A O 1
ATOM 870 N N . LEU A 1 108 ? 16.996 -11.949 1.304 1.00 97.62 108 LEU A N 1
ATOM 871 C CA . LEU A 1 108 ? 18.349 -12.233 1.774 1.00 97.62 108 LEU A CA 1
ATOM 872 C C . LEU A 1 108 ? 18.742 -11.261 2.889 1.00 97.62 108 LEU A C 1
ATOM 874 O O . LEU A 1 108 ? 18.276 -10.124 2.919 1.00 97.62 108 LEU A O 1
ATOM 878 N N . ASN A 1 109 ? 19.630 -11.696 3.784 1.00 97.06 109 ASN A N 1
ATOM 879 C CA . ASN A 1 109 ? 20.315 -10.778 4.691 1.00 97.06 109 ASN A CA 1
ATOM 880 C C . ASN A 1 109 ? 21.444 -10.083 3.911 1.00 97.06 109 ASN A C 1
ATOM 882 O O . ASN A 1 109 ? 22.363 -10.758 3.451 1.00 97.06 109 ASN A O 1
ATOM 886 N N . GLY A 1 110 ? 21.361 -8.766 3.729 1.00 97.56 110 GLY A N 1
ATOM 887 C CA . GLY A 1 110 ? 22.269 -7.978 2.895 1.00 97.56 110 GLY A CA 1
ATOM 888 C C . GLY A 1 110 ? 21.592 -7.416 1.643 1.00 97.56 110 GLY A C 1
ATOM 889 O O . GLY A 1 110 ? 20.471 -6.907 1.701 1.00 97.56 110 GLY A O 1
ATOM 890 N N . VAL A 1 111 ? 22.291 -7.454 0.507 1.00 98.44 111 VAL A N 1
ATOM 891 C CA . VAL A 1 111 ? 21.809 -6.867 -0.752 1.00 98.44 111 VAL A CA 1
ATOM 892 C C . VAL A 1 111 ? 20.751 -7.761 -1.395 1.00 98.44 111 VAL A C 1
ATOM 894 O O . VAL A 1 111 ? 20.957 -8.954 -1.595 1.00 98.44 111 VAL A O 1
ATOM 897 N N . ASN A 1 112 ? 19.626 -7.153 -1.750 1.00 98.69 112 ASN A N 1
ATOM 898 C CA . ASN A 1 112 ? 18.499 -7.768 -2.431 1.00 98.69 112 ASN A CA 1
ATOM 899 C C . ASN A 1 112 ? 18.262 -7.069 -3.773 1.00 98.69 112 ASN A C 1
ATOM 901 O O . ASN A 1 112 ? 18.499 -5.867 -3.893 1.00 98.69 112 ASN A O 1
ATOM 905 N N . THR A 1 113 ? 17.763 -7.804 -4.765 1.00 98.81 113 THR A N 1
ATOM 906 C CA . THR A 1 113 ? 17.387 -7.286 -6.087 1.00 98.81 113 THR A CA 1
ATOM 907 C C . THR A 1 113 ? 15.899 -7.504 -6.327 1.00 98.81 113 THR A C 1
ATOM 909 O O . THR A 1 113 ? 15.450 -8.642 -6.447 1.00 98.81 113 THR A O 1
ATOM 912 N N . LEU A 1 114 ? 15.146 -6.414 -6.419 1.00 98.88 114 LEU A N 1
ATOM 913 C CA . LEU A 1 114 ? 13.737 -6.388 -6.794 1.00 98.88 114 LEU A CA 1
ATOM 914 C C . LEU A 1 114 ? 13.617 -6.094 -8.286 1.00 98.88 114 LEU A C 1
ATOM 916 O O . LEU A 1 114 ? 14.225 -5.141 -8.777 1.00 98.88 114 LEU A O 1
ATOM 920 N N . ILE A 1 115 ? 12.833 -6.906 -8.989 1.00 98.94 115 ILE A N 1
ATOM 921 C CA . ILE A 1 115 ? 12.503 -6.714 -10.398 1.00 98.94 115 ILE A CA 1
ATOM 922 C C . ILE A 1 115 ? 10.987 -6.707 -10.551 1.00 98.94 115 ILE A C 1
ATOM 924 O O . ILE A 1 115 ? 10.293 -7.540 -9.970 1.00 98.94 115 ILE A O 1
ATOM 928 N N . VAL A 1 116 ? 10.483 -5.753 -11.325 1.00 98.88 116 VAL A N 1
ATOM 929 C CA . VAL A 1 116 ? 9.058 -5.593 -11.613 1.00 98.88 116 VAL A CA 1
ATOM 930 C C . VAL A 1 116 ? 8.886 -5.475 -13.115 1.00 98.88 116 VAL A C 1
ATOM 932 O O . VAL A 1 116 ? 9.578 -4.691 -13.762 1.00 98.88 116 VAL A O 1
ATOM 935 N N . ARG A 1 117 ? 7.956 -6.248 -13.659 1.00 98.75 117 ARG A N 1
ATOM 936 C CA . ARG A 1 117 ? 7.465 -6.105 -15.026 1.00 98.75 117 ARG A CA 1
ATOM 937 C C . ARG A 1 117 ? 6.102 -5.439 -14.957 1.00 98.75 117 ARG A C 1
ATOM 939 O O . ARG A 1 117 ? 5.273 -5.889 -14.169 1.00 98.75 117 ARG A O 1
ATOM 946 N N . ALA A 1 118 ? 5.896 -4.398 -15.746 1.00 98.19 118 ALA A N 1
ATOM 947 C CA . ALA A 1 118 ? 4.600 -3.770 -15.942 1.00 98.19 118 ALA A CA 1
ATOM 948 C C . ALA A 1 118 ? 4.186 -3.965 -17.401 1.00 98.19 118 ALA A C 1
ATOM 950 O O . ALA A 1 118 ? 4.925 -3.574 -18.303 1.00 98.19 118 ALA A O 1
ATOM 951 N N . ASP A 1 119 ? 3.040 -4.594 -17.615 1.00 96.56 119 ASP A N 1
ATOM 952 C CA . ASP A 1 119 ? 2.399 -4.760 -18.911 1.00 96.56 119 ASP A CA 1
ATOM 953 C C . ASP A 1 119 ? 1.251 -3.749 -19.027 1.00 96.56 119 ASP A C 1
ATOM 955 O O . ASP A 1 119 ? 0.408 -3.634 -18.129 1.00 96.56 119 ASP A O 1
ATOM 959 N N . ASP A 1 120 ? 1.226 -3.010 -20.132 1.00 92.06 120 ASP A N 1
ATOM 960 C CA . ASP A 1 120 ? 0.178 -2.042 -20.430 1.00 92.06 120 ASP A CA 1
ATOM 961 C C . ASP A 1 120 ? -0.050 -1.899 -21.944 1.00 92.06 120 ASP A C 1
ATOM 963 O O . ASP A 1 120 ? 0.593 -1.092 -22.614 1.00 92.06 120 ASP A O 1
ATOM 967 N N . ASP A 1 121 ? -0.990 -2.676 -22.492 1.00 87.75 121 ASP A N 1
ATOM 968 C CA . ASP A 1 121 ? -1.396 -2.555 -23.895 1.00 87.75 121 ASP A CA 1
ATOM 969 C C . ASP A 1 121 ? -2.371 -1.368 -24.076 1.00 87.75 121 ASP A C 1
ATOM 971 O O . ASP A 1 121 ? -3.491 -1.386 -23.541 1.00 87.75 121 ASP A O 1
ATOM 975 N N . PRO A 1 122 ? -1.999 -0.305 -24.818 1.00 75.88 122 PRO A N 1
ATOM 976 C CA . PRO A 1 122 ? -2.895 0.817 -25.089 1.00 75.88 122 PRO A CA 1
ATOM 977 C C . PRO A 1 122 ? -4.061 0.440 -26.017 1.00 75.88 122 PRO A C 1
ATOM 979 O O . PRO A 1 122 ? -5.102 1.104 -25.972 1.00 75.88 122 PRO A O 1
ATOM 982 N N . GLY A 1 123 ? -3.931 -0.624 -26.815 1.00 81.44 123 GLY A N 1
ATOM 983 C CA . GLY A 1 123 ? -4.958 -1.127 -27.727 1.00 81.44 123 GLY A CA 1
ATOM 984 C C . GLY A 1 123 ? -6.024 -2.001 -27.063 1.00 81.44 123 GLY A C 1
ATOM 985 O O . GLY A 1 123 ? -7.089 -2.197 -27.650 1.00 81.44 123 GLY A O 1
ATOM 986 N N . ASP A 1 124 ? -5.796 -2.480 -25.836 1.00 86.25 124 ASP A N 1
ATOM 987 C CA . ASP A 1 124 ? -6.746 -3.360 -25.150 1.00 86.25 124 ASP A CA 1
ATOM 988 C C . ASP A 1 124 ? -8.033 -2.612 -24.757 1.00 86.25 124 ASP A C 1
ATOM 990 O O . ASP A 1 124 ? -8.077 -1.808 -23.818 1.00 86.25 124 ASP A O 1
ATOM 994 N N . LEU A 1 125 ? -9.118 -2.891 -25.480 1.00 83.31 125 LEU A N 1
ATOM 995 C CA . LEU A 1 125 ? -10.439 -2.307 -25.244 1.00 83.31 125 LEU A CA 1
ATOM 996 C C . LEU A 1 125 ? -11.111 -2.827 -23.963 1.00 83.31 125 LEU A C 1
ATOM 998 O O . LEU A 1 125 ? -12.041 -2.188 -23.473 1.00 83.31 125 LEU A O 1
ATOM 1002 N N . ALA A 1 126 ? -10.662 -3.958 -23.410 1.00 84.31 126 ALA A N 1
ATOM 1003 C CA . ALA A 1 126 ? -11.187 -4.506 -22.162 1.00 84.31 126 ALA A CA 1
ATOM 1004 C C . ALA A 1 126 ? -10.558 -3.856 -20.917 1.00 84.31 126 ALA A C 1
ATOM 1006 O O . ALA A 1 126 ? -11.084 -4.006 -19.809 1.00 84.31 126 ALA A O 1
ATOM 1007 N N . LYS A 1 127 ? -9.450 -3.123 -21.077 1.00 84.62 127 LYS A N 1
ATOM 1008 C CA . LYS A 1 127 ? -8.757 -2.452 -19.976 1.00 84.62 127 LYS A CA 1
ATOM 1009 C C . LYS A 1 127 ? -9.565 -1.252 -19.455 1.00 84.62 127 LYS A C 1
ATOM 1011 O O . LYS A 1 127 ? -9.889 -0.342 -20.228 1.00 84.62 127 LYS A O 1
ATOM 1016 N N . PRO A 1 128 ? -9.847 -1.176 -18.140 1.00 81.44 128 PRO A N 1
ATOM 1017 C CA . PRO A 1 128 ? -10.486 -0.006 -17.549 1.00 81.44 128 PRO A CA 1
ATOM 1018 C C . PRO A 1 128 ? -9.509 1.182 -17.540 1.00 81.44 128 PRO A C 1
ATOM 1020 O O . PRO A 1 128 ? -8.701 1.319 -16.628 1.00 81.44 128 PRO A O 1
ATOM 1023 N N . ARG A 1 129 ? -9.588 2.047 -18.559 1.00 80.19 129 ARG A N 1
ATOM 1024 C CA . ARG A 1 129 ? -8.653 3.176 -18.769 1.00 80.19 129 ARG A CA 1
ATOM 1025 C C . ARG A 1 129 ? -9.138 4.541 -18.264 1.00 80.19 129 ARG A C 1
ATOM 1027 O O . ARG A 1 129 ? -8.416 5.530 -18.338 1.00 80.19 129 ARG A O 1
ATOM 1034 N N . GLY A 1 130 ? -10.375 4.638 -17.775 1.00 82.94 130 GLY A N 1
ATOM 1035 C CA . GLY A 1 130 ? -10.957 5.924 -17.372 1.00 82.94 130 GLY A CA 1
ATOM 1036 C C . GLY A 1 130 ? -10.941 6.940 -18.522 1.00 82.94 130 GLY A C 1
ATOM 1037 O O . GLY A 1 130 ? -11.493 6.657 -19.579 1.00 82.94 130 GLY A O 1
ATOM 1038 N N . LYS A 1 131 ? -10.312 8.107 -18.310 1.00 84.44 131 LYS A N 1
ATOM 1039 C CA . LYS A 1 131 ? -10.084 9.150 -19.333 1.00 84.44 131 LYS A CA 1
ATOM 1040 C C . LYS A 1 131 ? -8.646 9.171 -19.881 1.00 84.44 131 LYS A C 1
ATOM 1042 O O . LYS A 1 131 ? -8.212 10.203 -20.384 1.00 84.44 131 LYS A O 1
ATOM 1047 N N . GLN A 1 132 ? -7.894 8.080 -19.765 1.00 85.50 132 GLN A N 1
ATOM 1048 C CA . GLN A 1 132 ? -6.588 7.967 -20.418 1.00 85.50 132 GLN A CA 1
ATOM 1049 C C . GLN A 1 132 ? -6.757 7.686 -21.911 1.00 85.50 132 GLN A C 1
ATOM 1051 O O . GLN A 1 132 ? -7.569 6.838 -22.299 1.00 85.50 132 GLN A O 1
ATOM 1056 N N . ASP A 1 133 ? -6.000 8.401 -22.736 1.00 84.00 133 ASP A N 1
ATOM 1057 C CA . ASP A 1 133 ? -6.098 8.285 -24.186 1.00 84.00 133 ASP A CA 1
ATOM 1058 C C . ASP A 1 133 ? -5.628 6.913 -24.711 1.00 84.00 133 ASP A C 1
ATOM 1060 O O . ASP A 1 133 ? -4.775 6.247 -24.123 1.00 84.00 133 ASP A O 1
ATOM 1064 N N . TRP A 1 134 ? -6.218 6.470 -25.822 1.00 83.38 134 TRP A N 1
ATOM 1065 C CA . TRP A 1 134 ? -5.743 5.326 -26.616 1.00 83.38 134 TRP A CA 1
ATOM 1066 C C . TRP A 1 134 ? -4.931 5.767 -27.833 1.00 83.38 134 TRP A C 1
ATOM 1068 O O . TRP A 1 134 ? -4.312 4.935 -28.492 1.00 83.38 134 TRP A O 1
ATOM 1078 N N . GLN A 1 135 ? -4.987 7.054 -28.168 1.00 86.62 135 GLN A N 1
ATOM 1079 C CA . GLN A 1 135 ? -4.160 7.676 -29.187 1.00 86.62 135 GLN A CA 1
ATOM 1080 C C . GLN A 1 135 ? -2.846 8.142 -28.565 1.00 86.62 135 GLN A C 1
ATOM 1082 O O . GLN A 1 135 ? -2.732 8.291 -27.349 1.00 86.62 135 GLN A O 1
ATOM 1087 N N . LEU A 1 136 ? -1.837 8.328 -29.415 1.00 85.88 136 LEU A N 1
ATOM 1088 C CA . LEU A 1 136 ? -0.520 8.770 -28.964 1.00 85.88 136 LEU A CA 1
ATOM 1089 C C . LEU A 1 136 ? -0.591 10.174 -28.350 1.00 85.88 136 LEU A C 1
ATOM 1091 O O . LEU A 1 136 ? -0.004 10.429 -27.304 1.00 85.88 136 LEU A O 1
ATOM 1095 N N . GLU A 1 137 ? -1.351 11.058 -28.994 1.00 87.81 137 GLU A N 1
ATOM 1096 C CA . GLU A 1 137 ? -1.554 12.427 -28.540 1.00 87.81 137 GLU A CA 1
ATOM 1097 C C . G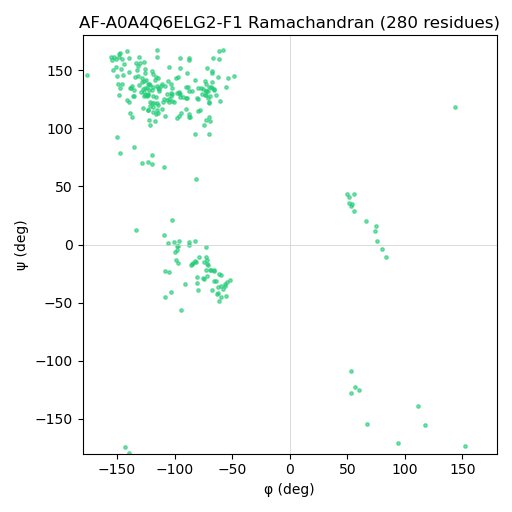LU A 1 137 ? -2.920 12.573 -27.859 1.00 87.81 137 GLU A C 1
ATOM 1099 O O . GLU A 1 137 ? -3.922 12.112 -28.420 1.00 87.81 137 GLU A O 1
ATOM 1104 N N . PRO A 1 138 ? -2.987 13.245 -26.693 1.00 87.00 138 PRO A N 1
ATOM 1105 C CA . PRO A 1 138 ? -4.244 13.548 -26.024 1.00 87.00 138 PRO A CA 1
ATOM 1106 C C . PRO A 1 138 ? -5.214 14.300 -26.940 1.00 87.00 138 PRO A C 1
ATOM 1108 O O . PRO A 1 138 ? -4.838 15.282 -27.588 1.00 87.00 138 PRO A O 1
ATOM 1111 N N . HIS A 1 139 ? -6.487 13.908 -26.944 1.00 89.31 139 HIS A N 1
ATOM 1112 C CA . HIS A 1 139 ? -7.521 14.589 -27.723 1.00 89.31 139 HIS A CA 1
ATOM 1113 C C . HIS A 1 139 ? -8.784 14.889 -26.909 1.00 89.31 139 HIS A C 1
ATOM 1115 O O . HIS A 1 139 ? -9.242 14.105 -26.081 1.00 89.31 139 HIS A O 1
ATOM 1121 N N . SER A 1 140 ? -9.426 16.025 -27.200 1.00 91.50 140 SER A N 1
ATOM 1122 C CA . SER A 1 140 ? -10.699 16.426 -26.586 1.00 91.50 140 SER A CA 1
ATOM 1123 C C . SER A 1 140 ? -10.656 16.405 -25.046 1.00 91.50 140 SER A C 1
ATOM 1125 O O . SER A 1 140 ? -10.035 17.272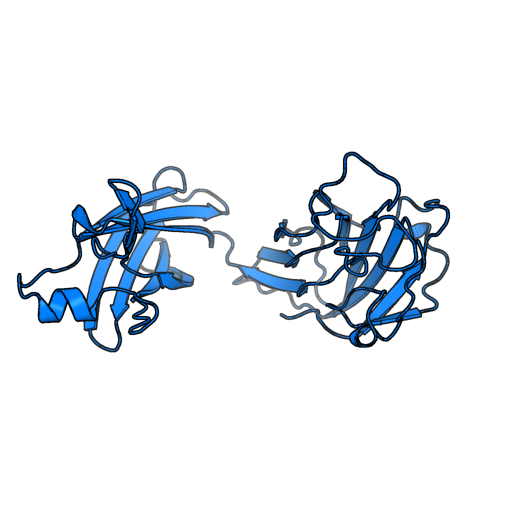 -24.439 1.00 91.50 140 SER A O 1
ATOM 1127 N N . ILE A 1 141 ? -11.338 15.448 -24.412 1.00 88.50 141 ILE A N 1
ATOM 1128 C CA . ILE A 1 141 ? -11.443 15.296 -22.956 1.00 88.50 141 ILE A CA 1
ATOM 1129 C C . ILE A 1 141 ? -10.505 14.223 -22.382 1.00 88.50 141 ILE A C 1
ATOM 1131 O O . ILE A 1 141 ? -10.594 13.938 -21.185 1.00 88.50 141 ILE A O 1
ATOM 1135 N N . TRP A 1 142 ? -9.685 13.595 -23.226 1.00 89.19 142 TRP A N 1
ATOM 1136 C CA . TRP A 1 142 ? -8.780 12.509 -22.864 1.00 89.19 142 TRP A CA 1
ATOM 1137 C C . TRP A 1 142 ? -7.423 13.069 -22.440 1.00 89.19 142 TRP A C 1
ATOM 1139 O O . TRP A 1 142 ? -6.896 14.000 -23.046 1.00 89.19 142 TRP A O 1
ATOM 1149 N N . TYR A 1 143 ? -6.888 12.530 -21.349 1.00 88.44 143 TYR A N 1
ATOM 1150 C CA . TYR A 1 143 ? -5.614 12.935 -20.766 1.00 88.44 143 TYR A CA 1
ATOM 1151 C C . TYR A 1 143 ? -4.479 12.032 -21.262 1.00 88.44 143 TYR A C 1
ATOM 1153 O O . TYR A 1 143 ? -4.746 10.899 -21.678 1.00 88.44 143 TYR A O 1
ATOM 1161 N N . PRO A 1 144 ? -3.215 12.490 -21.159 1.00 87.81 144 PRO A N 1
ATOM 1162 C CA . PRO A 1 144 ? -2.055 11.633 -21.377 1.00 87.81 144 PRO A CA 1
ATOM 1163 C C . PRO A 1 144 ? -2.156 10.314 -20.605 1.00 87.81 144 PRO A C 1
ATOM 1165 O O . PRO A 1 144 ? -2.678 10.270 -19.485 1.00 87.81 144 PRO A O 1
ATOM 1168 N N . ARG A 1 145 ? -1.641 9.240 -21.208 1.00 87.44 145 ARG A N 1
ATOM 1169 C CA . ARG A 1 145 ? -1.578 7.918 -20.578 1.00 87.44 145 ARG A CA 1
ATOM 1170 C C . ARG A 1 145 ? -0.626 7.911 -19.378 1.00 87.44 145 ARG A C 1
ATOM 1172 O O . ARG A 1 145 ? 0.220 8.789 -19.217 1.00 87.44 145 ARG A O 1
ATOM 1179 N N . THR A 1 146 ? -0.785 6.919 -18.517 1.00 91.19 146 THR A N 1
ATOM 1180 C CA . THR A 1 146 ? 0.084 6.683 -17.362 1.00 91.19 146 THR A CA 1
ATOM 1181 C C . THR A 1 146 ? 0.302 5.192 -17.274 1.00 91.19 146 THR A C 1
ATOM 1183 O O . THR A 1 146 ? -0.656 4.491 -16.986 1.00 91.19 146 THR A O 1
ATOM 1186 N N . SER A 1 147 ? 1.529 4.733 -17.509 1.00 93.94 147 SER A N 1
ATOM 1187 C CA . SER A 1 147 ? 1.894 3.322 -17.385 1.00 93.94 147 SER A CA 1
ATOM 1188 C C . SER A 1 147 ? 2.909 3.095 -16.261 1.00 93.94 147 SER A C 1
ATOM 1190 O O . SER A 1 147 ? 3.508 4.022 -15.704 1.00 93.94 147 SER A O 1
ATOM 1192 N N . GLY A 1 148 ? 3.115 1.832 -15.900 1.00 96.88 148 GLY A N 1
ATOM 1193 C CA . GLY A 1 148 ? 4.148 1.414 -14.967 1.00 96.88 148 GLY A CA 1
ATOM 1194 C C . GLY A 1 148 ? 3.936 1.888 -13.529 1.00 96.88 148 GLY A C 1
ATOM 1195 O O . GLY A 1 148 ? 2.813 2.073 -13.058 1.00 96.88 148 GLY A O 1
ATOM 1196 N N . ILE A 1 149 ? 5.030 2.016 -12.775 1.00 98.44 149 ILE A N 1
ATOM 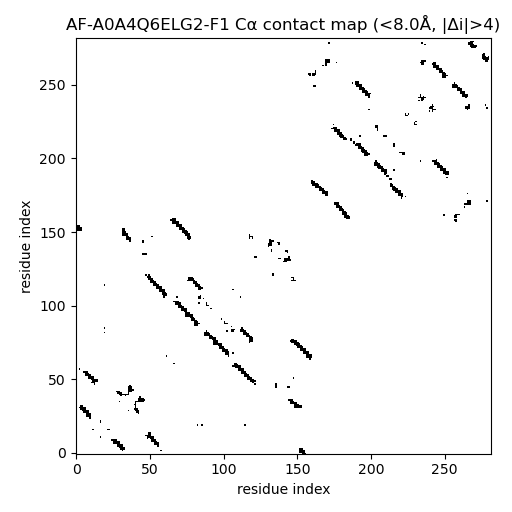1197 C CA . ILE A 1 149 ? 4.987 2.299 -11.332 1.00 98.44 149 ILE A CA 1
ATOM 1198 C C . ILE A 1 149 ? 4.793 3.806 -11.084 1.00 98.44 149 ILE A C 1
ATOM 1200 O O . ILE A 1 149 ? 5.765 4.561 -11.024 1.00 98.44 149 ILE A O 1
ATOM 1204 N N . TRP A 1 150 ? 3.545 4.242 -10.889 1.00 96.56 150 TRP A N 1
ATOM 1205 C CA . TRP A 1 150 ? 3.190 5.659 -10.687 1.00 96.56 150 TRP A CA 1
ATOM 1206 C C . TRP A 1 150 ? 2.816 6.022 -9.235 1.00 96.56 150 TRP A C 1
ATOM 1208 O O . TRP A 1 150 ? 2.490 7.169 -8.934 1.00 96.56 150 TRP A O 1
ATOM 1218 N N . GLN A 1 151 ? 2.876 5.055 -8.313 1.00 98.19 151 GLN A N 1
ATOM 1219 C CA . GLN A 1 151 ? 2.707 5.265 -6.869 1.00 98.19 151 GLN A CA 1
ATOM 1220 C C . GLN A 1 151 ? 3.827 4.588 -6.069 1.00 98.19 151 GLN A C 1
ATOM 1222 O O . GLN A 1 151 ? 4.550 3.729 -6.571 1.00 98.19 151 GLN A O 1
ATOM 1227 N N . THR A 1 152 ? 3.996 5.021 -4.818 1.00 98.44 152 THR A N 1
ATOM 1228 C C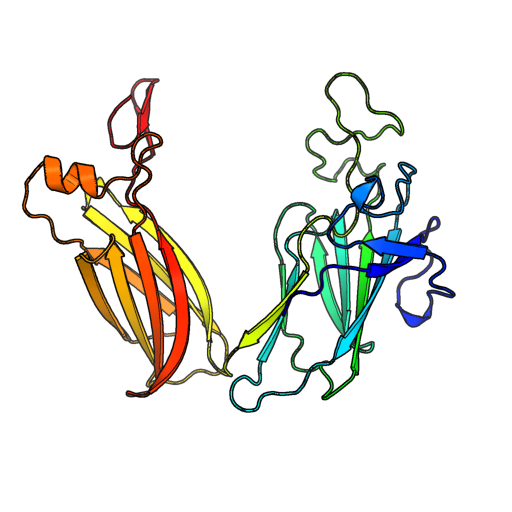A . THR A 1 152 ? 5.125 4.639 -3.951 1.00 98.44 152 THR A CA 1
ATOM 1229 C C . THR A 1 152 ? 5.297 3.124 -3.826 1.00 98.44 152 THR A C 1
ATOM 1231 O O . THR A 1 152 ? 4.319 2.384 -3.726 1.00 98.44 152 THR A O 1
ATOM 1234 N N . VAL A 1 153 ? 6.553 2.677 -3.761 1.00 98.75 153 VAL A N 1
ATOM 1235 C CA . VAL A 1 153 ? 6.928 1.292 -3.439 1.00 98.75 153 VAL A CA 1
ATOM 1236 C C . VAL A 1 153 ? 7.659 1.287 -2.103 1.00 98.75 153 VAL A C 1
ATOM 1238 O O . VAL A 1 153 ? 8.547 2.112 -1.871 1.00 98.75 153 VAL A O 1
ATOM 1241 N N . TRP A 1 154 ? 7.307 0.375 -1.201 1.00 98.56 154 TRP A N 1
ATOM 1242 C CA . TRP A 1 154 ? 7.945 0.300 0.112 1.00 98.56 154 TRP A CA 1
ATOM 1243 C C . TRP A 1 154 ? 7.952 -1.113 0.686 1.00 98.56 154 TRP A C 1
ATOM 1245 O O . TRP A 1 154 ? 7.177 -1.978 0.297 1.00 98.56 154 TRP A O 1
ATOM 1255 N N . LEU A 1 155 ? 8.858 -1.334 1.634 1.00 97.81 155 LEU A N 1
ATOM 1256 C CA . LEU A 1 155 ? 8.915 -2.533 2.459 1.00 97.81 155 LEU A CA 1
ATOM 1257 C C . LEU A 1 155 ? 8.373 -2.239 3.851 1.00 97.81 155 LEU A C 1
ATOM 1259 O O . LEU A 1 155 ? 8.748 -1.234 4.464 1.00 97.81 155 LEU A O 1
ATOM 1263 N N . GLU A 1 156 ? 7.593 -3.159 4.380 1.00 95.44 156 GLU A N 1
ATOM 1264 C CA . GLU A 1 156 ? 7.136 -3.185 5.759 1.00 95.44 156 GLU A CA 1
ATOM 1265 C C . GLU A 1 156 ? 7.739 -4.402 6.465 1.00 95.44 156 GLU A C 1
ATOM 1267 O O . GLU A 1 156 ? 7.799 -5.497 5.905 1.00 95.44 156 GLU A O 1
ATOM 1272 N N . ARG A 1 157 ? 8.243 -4.196 7.684 1.00 94.56 157 ARG A N 1
ATOM 1273 C CA . ARG A 1 157 ? 8.640 -5.292 8.568 1.00 94.56 157 ARG A CA 1
ATOM 1274 C C . ARG A 1 157 ? 7.497 -5.527 9.536 1.00 94.56 157 ARG A C 1
ATOM 1276 O O . ARG A 1 157 ? 7.052 -4.564 10.152 1.00 94.56 157 ARG A O 1
ATOM 1283 N N . ALA A 1 158 ? 7.084 -6.775 9.687 1.00 93.38 158 ALA A N 1
ATOM 1284 C CA . ALA A 1 158 ? 6.023 -7.144 10.610 1.00 93.38 158 ALA A CA 1
ATOM 1285 C C . ALA A 1 158 ? 6.453 -8.310 11.506 1.00 93.38 158 ALA A C 1
ATOM 1287 O O . ALA A 1 158 ? 7.342 -9.105 11.164 1.00 93.38 158 ALA A O 1
ATOM 1288 N N . ALA A 1 159 ? 5.803 -8.408 12.662 1.00 93.88 159 ALA A N 1
ATOM 1289 C CA . ALA A 1 159 ? 5.921 -9.553 13.549 1.00 93.88 159 ALA A CA 1
ATOM 1290 C C . ALA A 1 159 ? 5.446 -10.844 12.854 1.00 93.88 159 ALA A C 1
ATOM 1292 O O . ALA A 1 159 ? 4.821 -10.830 11.791 1.00 93.88 159 ALA A O 1
ATOM 1293 N N . ASP A 1 160 ? 5.757 -12.000 13.443 1.00 93.56 160 ASP A N 1
ATOM 1294 C CA . ASP A 1 160 ? 5.363 -13.289 12.869 1.00 93.56 160 ASP A CA 1
ATOM 1295 C C . ASP A 1 160 ? 3.837 -13.492 12.854 1.00 93.56 160 ASP A C 1
ATOM 1297 O O . ASP A 1 160 ? 3.322 -14.122 11.924 1.00 93.56 160 ASP A O 1
ATOM 1301 N N . VAL A 1 161 ? 3.153 -12.905 13.844 1.00 95.12 161 VAL A N 1
ATOM 1302 C CA . VAL A 1 161 ? 1.707 -12.669 13.931 1.00 95.12 161 VAL A CA 1
ATOM 1303 C C . VAL A 1 161 ? 1.474 -11.157 13.959 1.00 95.12 161 VAL A C 1
ATOM 1305 O O . VAL A 1 161 ? 2.063 -10.472 14.791 1.00 95.12 161 VAL A O 1
ATOM 1308 N N . TYR A 1 162 ? 0.623 -10.640 13.075 1.00 95.69 162 TYR A N 1
ATOM 1309 C CA . TYR A 1 162 ? 0.476 -9.196 12.853 1.00 95.69 162 TYR A CA 1
ATOM 1310 C C . TYR A 1 162 ? -0.950 -8.808 12.446 1.00 95.69 162 TYR A C 1
ATOM 1312 O O . TYR A 1 162 ? -1.734 -9.647 11.993 1.00 95.69 162 TYR A O 1
ATOM 1320 N N . ILE A 1 163 ? -1.299 -7.533 12.588 1.00 96.62 163 ILE A N 1
ATOM 1321 C CA . ILE A 1 163 ? -2.564 -6.962 12.122 1.00 96.62 163 ILE A CA 1
ATOM 1322 C C . ILE A 1 163 ? -2.480 -6.831 10.599 1.00 96.62 163 ILE A C 1
ATOM 1324 O O . ILE A 1 163 ? -1.841 -5.934 10.062 1.00 96.62 163 ILE A O 1
ATOM 1328 N N . HIS A 1 164 ? -3.125 -7.750 9.886 1.00 94.81 164 HIS A N 1
ATOM 1329 C CA . HIS A 1 164 ? -3.043 -7.839 8.430 1.00 94.81 164 HIS A CA 1
ATOM 1330 C C . HIS A 1 164 ? -3.943 -6.823 7.723 1.00 94.81 164 HIS A C 1
ATOM 1332 O O . HIS A 1 164 ? -3.576 -6.262 6.693 1.00 94.81 164 HIS A O 1
ATOM 1338 N N . ARG A 1 165 ? -5.145 -6.602 8.258 1.00 95.06 165 ARG A N 1
ATOM 1339 C CA . ARG A 1 165 ? -6.121 -5.670 7.691 1.00 95.06 165 ARG A CA 1
ATOM 1340 C C . ARG A 1 165 ? -6.983 -5.092 8.797 1.00 95.06 165 ARG A C 1
ATOM 1342 O O . ARG A 1 165 ? -7.340 -5.803 9.735 1.00 95.06 165 ARG A O 1
ATOM 1349 N N . MET A 1 166 ? -7.368 -3.830 8.636 1.00 96.88 166 MET A N 1
ATOM 1350 C CA . MET A 1 166 ? -8.401 -3.201 9.449 1.00 96.88 166 MET A CA 1
ATOM 1351 C C . MET A 1 166 ? -9.406 -2.432 8.591 1.00 96.88 166 MET A C 1
ATOM 1353 O O . MET A 1 166 ? -9.083 -1.997 7.483 1.00 96.88 166 MET A O 1
ATOM 1357 N N . SER A 1 167 ? -10.613 -2.243 9.112 1.00 97.81 167 SER A N 1
ATOM 1358 C CA . SER A 1 167 ? -11.623 -1.358 8.541 1.00 97.81 167 SER A CA 1
ATOM 1359 C C . SER A 1 167 ? -12.431 -0.681 9.642 1.00 97.81 167 SER A C 1
ATOM 1361 O O . SER A 1 167 ? -12.698 -1.281 10.684 1.00 97.81 167 SER A O 1
ATOM 1363 N N . TRP A 1 168 ? -12.831 0.563 9.382 1.00 98.12 168 TRP A N 1
ATOM 1364 C CA . TRP A 1 168 ? -13.663 1.368 10.265 1.00 98.12 168 TRP A CA 1
ATOM 1365 C C . TRP A 1 168 ? -14.933 1.789 9.534 1.00 98.12 168 TRP A C 1
ATOM 1367 O O . TRP A 1 168 ? -14.865 2.304 8.419 1.00 98.12 168 TRP A O 1
ATOM 1377 N N . THR A 1 169 ? -16.084 1.629 10.180 1.00 98.19 169 THR A N 1
ATOM 1378 C CA . THR A 1 169 ? -17.385 2.039 9.639 1.00 98.19 169 THR A CA 1
ATOM 1379 C C . THR A 1 169 ? -18.064 3.002 10.610 1.00 98.19 169 THR A C 1
ATOM 1381 O O . THR A 1 169 ? -18.401 2.586 11.719 1.00 98.19 169 THR A O 1
ATOM 1384 N N . PRO A 1 170 ? -18.303 4.272 10.246 1.00 97.38 170 PRO A N 1
ATOM 1385 C CA . PRO A 1 170 ? -19.026 5.185 11.121 1.00 97.38 170 PRO A CA 1
ATOM 1386 C C . PRO A 1 170 ? -20.516 4.837 11.167 1.00 97.38 170 PRO A C 1
ATOM 1388 O O . PRO A 1 170 ? -21.174 4.727 10.132 1.00 97.38 170 PRO A O 1
ATOM 1391 N N . LEU A 1 171 ? -21.064 4.692 12.373 1.00 96.50 171 LEU A N 1
ATOM 1392 C CA . LEU A 1 171 ? -22.470 4.367 12.613 1.00 96.50 171 LEU A CA 1
ATOM 1393 C C . LEU A 1 171 ? -23.121 5.498 13.414 1.00 96.50 171 LEU A C 1
ATOM 1395 O O . LEU A 1 171 ? -23.459 5.341 14.586 1.00 96.50 171 LEU A O 1
ATOM 1399 N N . LEU A 1 172 ? -23.288 6.655 12.764 1.00 94.31 172 LEU A N 1
ATOM 1400 C CA . LEU A 1 172 ? -23.732 7.893 13.416 1.00 94.31 172 LEU A CA 1
ATOM 1401 C C . LEU A 1 172 ? -25.059 7.745 14.175 1.00 94.31 172 LEU A C 1
ATOM 1403 O O . LEU A 1 172 ? -25.162 8.196 15.309 1.00 94.31 172 LEU A O 1
ATOM 1407 N N . GLU A 1 173 ? -26.055 7.080 13.586 1.00 91.44 173 GLU A N 1
ATOM 1408 C CA . GLU A 1 173 ? -27.381 6.898 14.205 1.00 91.44 173 GLU A CA 1
ATOM 1409 C C . GLU A 1 173 ? -27.332 6.111 15.521 1.00 91.44 173 GLU A C 1
ATOM 1411 O O . GLU A 1 173 ? -28.210 6.260 16.367 1.00 91.44 173 GLU A O 1
ATOM 1416 N N . ARG A 1 174 ? -26.310 5.264 15.686 1.00 93.19 174 ARG A N 1
ATOM 1417 C CA . ARG A 1 174 ? -26.074 4.468 16.897 1.00 93.19 174 ARG A CA 1
ATOM 1418 C C . ARG A 1 174 ? -25.018 5.080 17.808 1.00 93.19 174 ARG A C 1
ATOM 1420 O O . ARG A 1 174 ? -24.806 4.562 18.895 1.00 93.19 174 ARG A O 1
ATOM 1427 N N . TRP A 1 175 ? -24.363 6.151 17.361 1.00 94.69 175 TRP A N 1
ATOM 1428 C CA . TRP A 1 175 ? -23.221 6.753 18.039 1.00 94.69 175 TRP A CA 1
ATOM 1429 C C . TRP A 1 175 ? -22.072 5.751 18.279 1.00 94.69 175 TRP A C 1
ATOM 1431 O O . TRP A 1 175 ? -21.469 5.675 19.350 1.00 94.69 175 TRP A O 1
ATOM 1441 N N . GLU A 1 176 ? -21.783 4.949 17.251 1.00 96.81 176 GLU A N 1
ATOM 1442 C CA . GLU A 1 176 ? -20.817 3.847 17.289 1.00 96.81 176 GLU A CA 1
ATOM 1443 C C . GLU A 1 176 ? -19.782 3.956 16.157 1.00 96.81 176 GLU A C 1
ATOM 1445 O O . GLU A 1 176 ? -20.043 4.514 15.085 1.00 96.81 176 GLU A O 1
ATOM 1450 N N . ILE A 1 177 ? -18.625 3.327 16.364 1.00 98.19 177 ILE A N 1
ATOM 1451 C CA . ILE A 1 177 ? -17.672 2.986 15.305 1.00 98.19 177 ILE A CA 1
ATOM 1452 C C . ILE A 1 177 ? -17.660 1.465 15.138 1.00 98.19 177 ILE A C 1
ATOM 1454 O O . ILE A 1 177 ? -17.295 0.723 16.050 1.00 98.19 177 ILE A O 1
ATOM 1458 N N . GLY A 1 178 ? -18.060 0.986 13.962 1.00 98.31 178 GLY A N 1
ATOM 1459 C CA . GLY A 1 178 ? -17.820 -0.390 13.540 1.00 98.31 178 GLY A CA 1
ATOM 1460 C C . GLY A 1 178 ? -16.334 -0.602 13.261 1.00 98.31 178 GLY A C 1
ATOM 1461 O O . GLY A 1 178 ? -15.706 0.241 12.623 1.00 98.31 178 GLY A O 1
ATOM 1462 N N . ALA A 1 179 ? -15.783 -1.712 13.738 1.00 98.12 179 ALA A N 1
ATOM 1463 C CA . ALA A 1 179 ? -14.377 -2.052 13.601 1.00 98.12 179 ALA A CA 1
ATOM 1464 C C . ALA A 1 179 ? -14.219 -3.525 13.210 1.00 98.12 179 ALA A C 1
ATOM 1466 O O . ALA A 1 179 ? -14.768 -4.414 13.868 1.00 98.12 179 ALA A O 1
ATOM 1467 N N . GLU A 1 180 ? -13.457 -3.773 12.151 1.00 98.50 180 GLU A N 1
ATOM 1468 C CA . GLU A 1 180 ? -13.131 -5.108 11.652 1.00 98.50 180 GLU A CA 1
ATOM 1469 C C . GLU A 1 180 ? -11.616 -5.245 11.553 1.00 98.50 180 GLU A C 1
ATOM 1471 O O . GLU A 1 180 ? -10.960 -4.402 10.941 1.00 98.50 180 GLU A O 1
ATOM 1476 N N . PHE A 1 181 ? -11.061 -6.305 12.137 1.00 98.31 181 PHE A N 1
ATOM 1477 C CA . PHE A 1 181 ? -9.629 -6.595 12.112 1.00 98.31 181 PHE A CA 1
ATOM 1478 C C . PHE A 1 181 ? -9.380 -8.039 11.706 1.00 98.31 181 PHE A C 1
ATOM 1480 O O . PHE A 1 181 ? -10.034 -8.944 12.224 1.00 98.31 181 PHE A O 1
ATOM 1487 N N . PHE A 1 182 ? -8.384 -8.245 10.847 1.00 97.69 182 PHE A N 1
ATOM 1488 C CA . PHE A 1 182 ? -7.915 -9.554 10.402 1.00 97.69 182 PHE A CA 1
ATOM 1489 C C . PHE A 1 182 ? -6.450 -9.723 10.793 1.00 97.69 182 PHE A C 1
ATOM 1491 O O . PHE A 1 182 ? -5.636 -8.829 10.557 1.00 97.69 182 PHE A O 1
ATOM 1498 N N . ILE A 1 183 ? -6.108 -10.870 11.373 1.00 97.25 183 ILE A N 1
ATOM 1499 C CA . ILE A 1 183 ? -4.775 -11.176 11.896 1.00 97.25 183 ILE A CA 1
ATOM 1500 C C . ILE A 1 183 ? -4.051 -12.143 10.953 1.00 97.25 183 ILE A C 1
ATOM 1502 O O . ILE A 1 183 ? -4.552 -13.221 10.624 1.00 97.25 183 ILE A O 1
ATOM 1506 N N . GLY A 1 184 ? -2.857 -11.751 10.515 1.00 93.94 184 GLY A N 1
ATOM 1507 C CA . GLY A 1 184 ? -1.945 -12.571 9.725 1.00 93.94 184 GLY A CA 1
ATOM 1508 C C . GLY A 1 184 ? -1.027 -13.419 10.606 1.00 93.94 184 GLY A C 1
ATOM 1509 O O . GLY A 1 184 ? -0.821 -13.121 11.780 1.00 93.94 184 GLY A O 1
ATOM 1510 N N . GLY A 1 185 ? -0.448 -14.474 10.029 1.00 92.12 185 GLY A N 1
ATOM 1511 C CA . GLY A 1 185 ? 0.493 -15.358 10.727 1.00 92.12 185 GLY A CA 1
ATOM 1512 C C . GLY A 1 185 ? -0.137 -16.612 11.358 1.00 92.12 185 GLY A C 1
ATOM 1513 O O . GLY A 1 185 ? -1.291 -16.954 11.063 1.00 92.12 185 GLY A O 1
ATOM 1514 N N . PRO A 1 186 ? 0.638 -17.362 12.170 1.00 92.19 186 PRO A N 1
ATOM 1515 C CA . PRO A 1 186 ? 0.174 -18.582 12.826 1.00 92.19 186 PRO A CA 1
ATOM 1516 C C . PRO A 1 186 ? -0.903 -18.297 13.882 1.00 92.19 186 PRO A C 1
ATOM 1518 O O . PRO A 1 186 ? -0.885 -17.274 14.562 1.00 92.19 186 PRO A O 1
ATOM 1521 N N . ARG A 1 187 ? -1.841 -19.237 14.049 1.00 91.50 187 ARG A N 1
ATOM 1522 C CA . ARG A 1 187 ? -2.888 -19.140 15.074 1.00 91.50 187 ARG A CA 1
ATOM 1523 C C . ARG A 1 187 ? -2.280 -19.274 16.472 1.00 91.50 187 ARG A C 1
ATOM 1525 O O . ARG A 1 187 ? -1.495 -20.187 16.716 1.00 91.50 187 ARG A O 1
ATOM 1532 N N . ARG A 1 188 ? -2.719 -18.411 17.389 1.00 93.31 188 ARG A N 1
ATOM 1533 C CA . ARG A 1 188 ? -2.453 -18.500 18.829 1.00 93.31 188 ARG A CA 1
ATOM 1534 C C . ARG A 1 188 ? -3.746 -18.186 19.584 1.00 93.31 188 ARG A C 1
ATOM 1536 O O . ARG A 1 188 ? -4.463 -17.263 19.203 1.00 93.31 188 ARG A O 1
ATOM 1543 N N . ASP A 1 189 ? -4.065 -18.961 20.616 1.00 91.00 189 ASP A N 1
ATOM 1544 C CA . ASP A 1 189 ? -5.350 -18.837 21.327 1.00 91.00 189 ASP A CA 1
ATOM 1545 C C . ASP A 1 189 ? -5.334 -17.742 22.413 1.00 91.00 189 ASP A C 1
ATOM 1547 O O . ASP A 1 189 ? -6.379 -17.271 22.848 1.00 91.00 189 ASP A O 1
ATOM 1551 N N . SER A 1 190 ? -4.152 -17.277 22.814 1.00 95.31 190 SER A N 1
ATOM 1552 C CA . SER A 1 190 ? -3.924 -16.202 23.792 1.00 95.31 190 SER A CA 1
ATOM 1553 C C . SER A 1 190 ? -4.030 -14.786 23.210 1.00 95.31 190 SER A C 1
ATOM 1555 O O . SER A 1 190 ? -3.781 -13.811 23.926 1.00 95.31 190 SER A O 1
ATOM 1557 N N . LEU A 1 191 ? -4.372 -14.654 21.923 1.00 97.94 191 LEU A N 1
ATOM 1558 C CA . LEU A 1 191 ? -4.366 -13.366 21.236 1.00 97.94 191 LEU A CA 1
ATOM 1559 C C . LEU A 1 191 ? -5.529 -12.476 21.666 1.00 97.94 191 LEU A C 1
ATOM 1561 O O . LEU A 1 191 ? -6.702 -12.853 21.584 1.00 97.94 191 LEU A O 1
ATOM 1565 N N . ARG A 1 192 ? -5.194 -11.243 22.037 1.00 98.25 192 ARG A N 1
ATOM 1566 C CA . ARG A 1 192 ? -6.153 -10.174 22.319 1.00 98.25 192 ARG A CA 1
ATOM 1567 C C . ARG A 1 192 ? -5.819 -8.953 21.478 1.00 98.25 192 ARG A C 1
ATOM 1569 O O . ARG A 1 192 ? -4.657 -8.689 21.206 1.00 98.25 192 ARG A O 1
ATOM 1576 N N . LEU A 1 193 ? -6.834 -8.200 21.085 1.00 98.25 193 LEU A N 1
ATOM 1577 C CA . LEU A 1 193 ? -6.690 -6.942 20.368 1.00 98.25 193 LEU A CA 1
ATOM 1578 C C . LEU A 1 193 ? -7.195 -5.810 21.254 1.00 98.25 193 LEU A C 1
ATOM 1580 O O . LEU A 1 193 ? -8.368 -5.806 21.632 1.00 98.25 193 LEU A O 1
ATOM 1584 N N . ARG A 1 194 ? -6.327 -4.856 21.573 1.00 98.56 194 ARG A N 1
ATOM 1585 C CA . ARG A 1 194 ? -6.696 -3.628 22.270 1.00 98.56 194 ARG A CA 1
ATOM 1586 C C . ARG A 1 194 ? -6.913 -2.513 21.258 1.00 98.56 194 ARG A C 1
ATOM 1588 O O . ARG A 1 194 ? -6.072 -2.293 20.391 1.00 98.56 194 ARG A O 1
ATOM 1595 N N . VAL A 1 195 ? -8.030 -1.808 21.382 1.00 98.50 195 VAL A N 1
ATOM 1596 C CA . VAL A 1 195 ? -8.400 -0.690 20.517 1.00 98.50 195 VAL A CA 1
ATOM 1597 C C . VAL A 1 195 ? -8.619 0.539 21.380 1.00 98.50 195 VAL A C 1
ATOM 1599 O O . VAL A 1 195 ? -9.545 0.584 22.188 1.00 98.50 195 VAL A O 1
ATOM 1602 N N . ARG A 1 196 ? -7.776 1.550 21.179 1.00 98.31 196 ARG A N 1
ATOM 1603 C CA . ARG A 1 196 ? -7.902 2.856 21.816 1.00 98.31 196 ARG A CA 1
ATOM 1604 C C . ARG A 1 196 ? -8.320 3.895 20.788 1.00 98.31 196 ARG A C 1
ATOM 1606 O O . ARG A 1 196 ? -7.620 4.071 19.793 1.00 98.31 196 ARG A O 1
ATOM 1613 N N . LEU A 1 197 ? -9.417 4.594 21.063 1.00 98.19 197 LEU A N 1
ATOM 1614 C CA . LEU A 1 197 ? -9.919 5.706 20.259 1.00 98.19 197 LEU A CA 1
ATOM 1615 C C . LEU A 1 197 ? -9.813 7.008 21.050 1.00 98.19 197 LEU A C 1
ATOM 1617 O O . LEU A 1 197 ? -10.251 7.068 22.202 1.00 98.19 197 LEU A O 1
ATOM 1621 N N . SER A 1 198 ? -9.278 8.056 20.435 1.00 96.69 198 SER A N 1
ATOM 1622 C CA . SER A 1 198 ? -9.150 9.378 21.053 1.00 96.69 198 SER A CA 1
ATOM 1623 C C . SER A 1 198 ? -9.359 10.502 20.048 1.00 96.69 198 SER A C 1
ATOM 1625 O O . SER A 1 198 ? -9.140 10.330 18.856 1.00 96.69 198 SER A O 1
ATOM 1627 N N . VAL A 1 199 ? -9.765 11.672 20.532 1.00 94.88 199 VAL A N 1
ATOM 1628 C CA . VAL A 1 199 ? -9.773 12.917 19.753 1.00 94.88 199 VAL A CA 1
ATOM 1629 C C . VAL A 1 199 ? -9.020 13.955 20.562 1.00 94.88 199 VAL A C 1
ATOM 1631 O O . VAL A 1 199 ? -9.448 14.294 21.670 1.00 94.88 199 VAL A O 1
ATOM 1634 N N . LYS A 1 200 ? -7.903 14.460 20.022 1.00 88.25 200 LYS A N 1
ATOM 1635 C CA . LYS A 1 200 ? -6.956 15.292 20.785 1.00 88.25 200 LYS A CA 1
ATOM 1636 C C . LYS A 1 200 ? -6.561 14.539 22.071 1.00 88.25 200 LYS A C 1
ATOM 1638 O O . LYS A 1 200 ? -6.227 13.360 22.008 1.00 88.25 200 LYS A O 1
ATOM 1643 N N . ASP A 1 201 ? -6.685 15.168 23.237 1.00 87.56 201 ASP A N 1
ATOM 1644 C CA . ASP A 1 201 ? -6.367 14.552 24.532 1.00 87.56 201 ASP A CA 1
ATOM 1645 C C . ASP A 1 201 ? -7.540 13.775 25.160 1.00 87.56 201 ASP A C 1
ATOM 1647 O O . ASP A 1 201 ? -7.413 13.214 26.251 1.00 87.56 201 ASP A O 1
ATOM 1651 N N . LYS A 1 202 ? -8.710 13.735 24.504 1.00 91.94 202 LYS A N 1
ATOM 1652 C CA . LYS A 1 202 ? -9.898 13.067 25.043 1.00 91.94 202 LYS A CA 1
ATOM 1653 C C . LYS A 1 202 ? -9.943 11.604 24.616 1.00 91.94 202 LYS A C 1
ATOM 1655 O O . LYS A 1 202 ? -10.122 11.296 23.438 1.00 91.94 202 LYS A O 1
ATOM 1660 N N . LEU A 1 203 ? -9.877 10.704 25.595 1.00 95.06 203 LEU A N 1
ATOM 1661 C CA . LEU A 1 203 ? -10.150 9.283 25.398 1.00 95.06 203 LEU A CA 1
ATOM 1662 C C . LEU A 1 203 ? -11.645 9.060 25.123 1.00 95.06 203 LEU A C 1
ATOM 1664 O O . LEU A 1 203 ? -12.493 9.519 25.890 1.00 95.06 203 LEU A O 1
ATOM 1668 N N . LEU A 1 204 ? -11.956 8.347 24.042 1.00 95.31 204 LEU A N 1
ATOM 1669 C CA . LEU A 1 204 ? -13.321 7.973 23.668 1.00 95.31 204 LEU A CA 1
ATOM 1670 C C . LEU A 1 204 ? -13.636 6.512 23.997 1.00 95.31 204 LEU A C 1
ATOM 1672 O O . LEU A 1 204 ? -14.735 6.228 24.465 1.00 95.31 204 LEU A O 1
ATOM 1676 N N . ALA A 1 205 ? -12.681 5.610 23.759 1.00 96.50 205 ALA A N 1
ATOM 1677 C CA . ALA A 1 205 ? -12.790 4.185 24.064 1.00 96.50 205 ALA A CA 1
ATOM 1678 C C . ALA A 1 205 ? -11.402 3.567 24.296 1.00 96.50 205 ALA A C 1
ATOM 1680 O O . ALA A 1 205 ? -10.416 4.014 23.706 1.00 96.50 205 ALA A O 1
ATOM 1681 N N . ASP A 1 206 ? -11.331 2.536 25.138 1.00 97.62 206 ASP A N 1
ATOM 1682 C CA . ASP A 1 206 ? -10.129 1.731 25.391 1.00 97.62 206 ASP A CA 1
ATOM 1683 C C . ASP A 1 206 ? -10.559 0.292 25.702 1.00 97.62 206 ASP A C 1
ATOM 1685 O O . ASP A 1 206 ? -10.662 -0.121 26.858 1.00 97.62 206 ASP A O 1
ATOM 1689 N N . ASP A 1 207 ? -10.881 -0.445 24.644 1.00 97.81 207 ASP A N 1
ATOM 1690 C CA . ASP A 1 207 ? -11.464 -1.778 24.745 1.00 97.81 207 ASP A CA 1
ATOM 1691 C C . ASP A 1 207 ? -10.432 -2.854 24.425 1.00 97.81 207 ASP A C 1
ATOM 1693 O O . ASP A 1 207 ? -9.508 -2.646 23.640 1.00 97.81 207 ASP A O 1
ATOM 1697 N N . THR A 1 208 ? -10.610 -4.048 24.990 1.00 98.19 208 THR A N 1
ATOM 1698 C CA . THR A 1 208 ? -9.812 -5.229 24.641 1.00 98.19 208 THR A CA 1
ATOM 1699 C C . THR A 1 208 ? -10.716 -6.392 24.267 1.00 98.19 208 THR A C 1
ATOM 1701 O O . THR A 1 208 ? -11.648 -6.739 24.991 1.00 98.19 208 THR A O 1
ATOM 1704 N N . TYR A 1 209 ? -10.412 -7.025 23.139 1.00 97.81 209 TYR A N 1
ATOM 1705 C CA . TYR A 1 209 ? -11.210 -8.086 22.547 1.00 97.81 209 TYR A CA 1
ATOM 1706 C C . TYR A 1 209 ? -10.386 -9.354 22.363 1.00 97.81 209 TYR A C 1
ATOM 1708 O O . TYR A 1 209 ? -9.251 -9.303 21.901 1.00 97.81 209 TYR A O 1
ATOM 1716 N N . GLN A 1 210 ? -10.969 -10.511 22.669 1.00 97.38 210 GLN A N 1
ATOM 1717 C CA . GLN A 1 210 ? -10.388 -11.794 22.283 1.00 97.38 210 GLN A CA 1
ATOM 1718 C C . GLN A 1 210 ? -10.390 -11.929 20.754 1.00 97.38 210 GLN A C 1
ATOM 1720 O O . GLN A 1 210 ? -11.424 -11.700 20.119 1.00 97.38 210 GLN A O 1
ATOM 1725 N N . VAL A 1 211 ? -9.261 -12.345 20.176 1.00 97.88 211 VAL A N 1
ATOM 1726 C CA . VAL A 1 211 ? -9.185 -12.714 18.757 1.00 97.88 211 VAL A CA 1
ATOM 1727 C C . VAL A 1 211 ? -9.744 -14.125 18.595 1.00 97.88 211 VAL A C 1
ATOM 1729 O O . VAL A 1 211 ? -9.284 -15.063 19.248 1.00 97.88 211 VAL A O 1
ATOM 1732 N N . ILE A 1 212 ? -10.733 -14.288 17.716 1.00 95.62 212 ILE A N 1
ATOM 1733 C CA . ILE A 1 212 ? -11.366 -15.582 17.432 1.00 95.62 212 ILE A CA 1
ATOM 1734 C C . ILE A 1 212 ? -11.247 -15.834 15.936 1.00 95.62 212 ILE A C 1
ATOM 1736 O O . ILE A 1 212 ? -11.59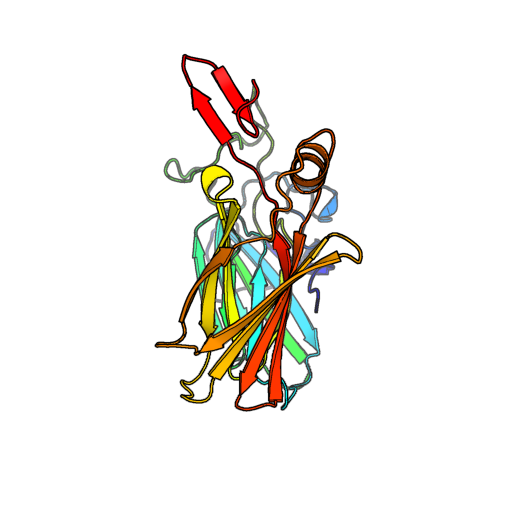8 -14.982 15.133 1.00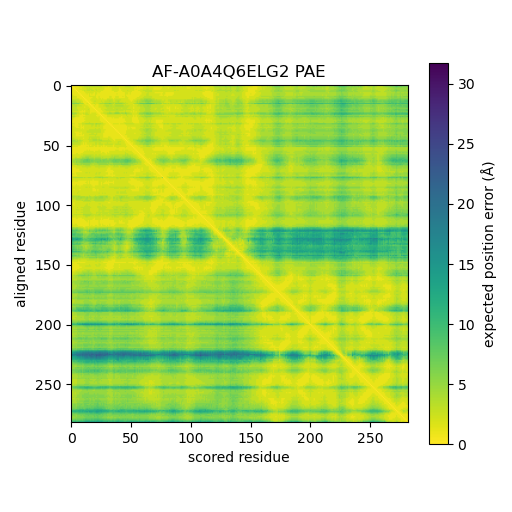 95.62 212 ILE A O 1
ATOM 1740 N N . ASN A 1 213 ? -10.723 -16.999 15.549 1.00 94.06 213 ASN A N 1
ATOM 1741 C CA . ASN A 1 213 ? -10.511 -17.359 14.141 1.00 94.06 213 ASN A CA 1
ATOM 1742 C C . ASN A 1 213 ? -9.712 -16.315 13.334 1.00 94.06 213 ASN A C 1
ATOM 1744 O O . ASN A 1 213 ? -9.897 -16.200 12.128 1.00 94.06 213 ASN A O 1
ATOM 1748 N N . ARG A 1 214 ? -8.768 -15.622 13.993 1.00 96.44 214 ARG A N 1
ATOM 1749 C CA . ARG A 1 214 ? -7.944 -14.531 13.432 1.00 96.44 214 ARG A CA 1
ATOM 1750 C C . ARG A 1 214 ? -8.728 -13.267 13.067 1.00 96.44 214 ARG A C 1
ATOM 1752 O O . ARG A 1 214 ? -8.223 -12.447 12.309 1.00 96.44 214 ARG A O 1
ATOM 1759 N N . GLU A 1 215 ? -9.915 -13.086 13.630 1.00 97.69 215 GLU A N 1
ATOM 1760 C CA . GLU A 1 215 ? -10.773 -11.942 13.338 1.00 97.69 215 GLU A CA 1
ATOM 1761 C C . GLU A 1 215 ? -11.310 -11.299 14.623 1.00 97.69 215 GLU A C 1
ATOM 1763 O O . GLU A 1 215 ? -11.500 -11.956 15.654 1.00 97.69 215 GLU A O 1
ATOM 1768 N N . VAL A 1 216 ? -11.558 -9.990 14.557 1.00 98.25 216 VAL A N 1
ATOM 1769 C CA . VAL A 1 216 ? -12.271 -9.217 15.583 1.00 98.25 216 VAL A CA 1
ATOM 1770 C C . VAL A 1 216 ? -13.240 -8.273 14.884 1.00 98.25 216 VAL A C 1
ATOM 1772 O O . VAL A 1 216 ? -12.813 -7.309 14.258 1.00 98.25 216 VAL A O 1
ATOM 1775 N N . HIS A 1 217 ? -14.543 -8.540 15.002 1.00 98.12 217 HIS A N 1
ATOM 1776 C CA . HIS A 1 217 ? -15.610 -7.687 14.463 1.00 98.12 217 HIS A CA 1
ATOM 1777 C C . HIS A 1 217 ? -16.422 -7.099 15.616 1.00 98.12 217 HIS A C 1
ATOM 1779 O O . HIS A 1 217 ? -17.074 -7.841 16.361 1.00 98.12 217 HIS A O 1
ATOM 1785 N N . ARG A 1 218 ? -16.367 -5.783 15.815 1.00 97.81 218 ARG A N 1
ATOM 1786 C CA . ARG A 1 218 ? -16.975 -5.107 16.971 1.00 97.81 218 ARG A CA 1
ATOM 1787 C C . ARG A 1 218 ? -17.639 -3.797 16.580 1.00 97.81 218 ARG A C 1
ATOM 1789 O O . ARG A 1 218 ? -17.371 -3.228 15.528 1.00 97.81 218 ARG A O 1
ATOM 1796 N N . ARG A 1 219 ? -18.529 -3.337 17.453 1.00 97.88 219 ARG A N 1
ATOM 1797 C CA . ARG A 1 219 ? -19.089 -1.987 17.432 1.00 97.88 219 ARG A CA 1
ATOM 1798 C C . ARG A 1 219 ? -18.701 -1.334 18.742 1.00 97.88 219 ARG A C 1
ATOM 1800 O O . ARG A 1 219 ? -19.034 -1.858 19.801 1.00 97.88 219 ARG A O 1
ATOM 1807 N N . ILE A 1 220 ? -17.950 -0.252 18.644 1.00 97.62 220 ILE A N 1
ATOM 1808 C CA . ILE A 1 220 ? -17.430 0.493 19.781 1.00 97.62 220 ILE A CA 1
ATOM 1809 C C . ILE A 1 220 ? -18.382 1.663 19.996 1.00 97.62 220 ILE A C 1
ATOM 1811 O O . ILE A 1 220 ? -18.439 2.570 19.163 1.00 97.62 220 ILE A O 1
ATOM 1815 N N . ALA A 1 221 ? -19.164 1.611 21.071 1.00 95.56 221 ALA A N 1
ATOM 1816 C CA . ALA A 1 221 ? -20.044 2.709 21.449 1.00 95.56 221 ALA A CA 1
ATOM 1817 C C . ALA A 1 221 ? -19.206 3.868 21.995 1.00 95.56 221 ALA A C 1
ATOM 1819 O O . ALA A 1 221 ? -18.330 3.667 22.837 1.00 95.56 221 ALA A O 1
ATOM 1820 N N . LEU A 1 222 ? -19.470 5.079 21.514 1.00 93.44 222 LEU A N 1
ATOM 1821 C CA . LEU A 1 222 ? -18.802 6.274 22.011 1.00 93.44 222 LEU A CA 1
ATOM 1822 C C . LEU A 1 222 ? -19.600 6.851 23.183 1.00 93.44 222 LEU A C 1
ATOM 1824 O O . LEU A 1 222 ? -20.827 6.775 23.219 1.00 93.44 222 LEU A O 1
ATOM 1828 N N . SER A 1 223 ? -18.913 7.456 24.151 1.00 85.88 223 SER A N 1
ATOM 1829 C CA . SER A 1 223 ? -19.603 8.186 25.218 1.00 85.88 223 SER A CA 1
ATOM 1830 C C . SER A 1 223 ? -20.365 9.380 24.638 1.00 85.88 223 SER A C 1
ATOM 1832 O O . SER A 1 223 ? -19.787 10.204 23.926 1.00 85.88 223 SER A O 1
ATOM 1834 N N . ASP A 1 224 ? -21.645 9.491 24.982 1.00 81.31 224 ASP A N 1
ATOM 1835 C CA . ASP A 1 224 ? -22.510 10.594 24.579 1.00 81.31 224 ASP A CA 1
ATOM 1836 C C . ASP A 1 224 ? -23.081 11.296 25.822 1.00 81.31 224 ASP A C 1
ATOM 1838 O O . ASP A 1 224 ? -23.946 10.736 26.498 1.00 81.31 224 ASP A O 1
ATOM 1842 N N . PRO A 1 225 ? -22.617 12.511 26.161 1.00 75.88 225 PRO A N 1
ATOM 1843 C CA . PRO A 1 225 ? -23.168 13.288 27.263 1.00 75.88 225 PRO A CA 1
ATOM 1844 C C . PRO A 1 225 ? -24.559 13.866 26.946 1.00 75.88 225 PRO A C 1
ATOM 1846 O O . PRO A 1 225 ? -25.133 14.533 27.803 1.00 75.88 225 PRO A O 1
ATOM 1849 N N . GLY A 1 226 ? -25.098 13.659 25.736 1.00 75.19 226 GLY A N 1
ATOM 1850 C CA . GLY A 1 226 ? -26.404 14.172 25.318 1.00 75.19 226 GLY A CA 1
ATOM 1851 C C . GLY A 1 226 ? -26.416 15.672 25.016 1.00 75.19 226 GLY A C 1
ATOM 1852 O O . GLY A 1 226 ? -27.485 16.272 24.953 1.00 75.19 226 GLY A O 1
ATOM 1853 N N . ILE A 1 227 ? -25.240 16.283 24.847 1.00 78.38 227 ILE A N 1
ATOM 1854 C CA . ILE A 1 227 ? -25.069 17.708 24.543 1.00 78.38 227 ILE A CA 1
ATOM 1855 C C . ILE A 1 227 ? -24.745 17.845 23.055 1.00 78.38 227 ILE A C 1
ATOM 1857 O O . ILE A 1 227 ? -23.760 17.276 22.581 1.00 78.38 227 ILE A O 1
ATOM 1861 N N . ASP A 1 228 ? -25.549 18.619 22.326 1.00 78.88 228 ASP A N 1
ATOM 1862 C CA . ASP A 1 228 ? -25.403 18.768 20.874 1.00 78.88 228 ASP A CA 1
ATOM 1863 C C . ASP A 1 228 ? -24.059 19.381 20.472 1.00 78.88 228 ASP A C 1
ATOM 1865 O O . ASP A 1 228 ? -23.469 18.938 19.490 1.00 78.88 228 ASP A O 1
ATOM 1869 N N . ASP A 1 229 ? -23.529 20.331 21.246 1.00 79.50 229 ASP A N 1
ATOM 1870 C CA . ASP A 1 229 ? -22.198 20.903 21.002 1.00 79.50 229 ASP A CA 1
ATOM 1871 C C . ASP A 1 229 ? -21.114 19.825 21.060 1.00 79.50 229 ASP A C 1
ATOM 1873 O O . ASP A 1 229 ? -20.305 19.708 20.143 1.00 79.50 229 ASP A O 1
ATOM 1877 N N . PHE A 1 230 ? -21.166 18.955 22.074 1.00 80.44 230 PHE A N 1
ATOM 1878 C CA . PHE A 1 230 ? -20.222 17.848 22.193 1.00 80.44 230 PHE A CA 1
ATOM 1879 C C . PHE A 1 230 ? -20.331 16.871 21.021 1.00 80.44 230 PHE A C 1
ATOM 1881 O O . PHE A 1 230 ? -19.320 16.407 20.490 1.00 80.44 230 PHE A O 1
ATOM 1888 N N . ARG A 1 231 ? -21.560 16.553 20.600 1.00 84.00 231 ARG A N 1
ATOM 1889 C CA . ARG A 1 231 ? -21.770 15.706 19.427 1.00 84.00 231 ARG A CA 1
ATOM 1890 C C . ARG A 1 231 ? -21.180 16.362 18.184 1.00 84.00 231 ARG A C 1
ATOM 1892 O O . ARG A 1 231 ? -20.415 15.714 17.482 1.00 84.00 231 ARG A O 1
ATOM 1899 N N . ASN A 1 232 ? -21.481 17.639 17.948 1.00 85.94 232 ASN A N 1
ATOM 1900 C CA . ASN A 1 232 ? -20.987 18.393 16.797 1.00 85.94 232 ASN A CA 1
ATOM 1901 C C . ASN A 1 232 ? -19.452 18.469 16.761 1.00 85.94 232 ASN A C 1
ATOM 1903 O O . ASN A 1 232 ? -18.885 18.389 15.678 1.00 85.94 232 ASN A O 1
ATOM 1907 N N . GLU A 1 233 ? -18.779 18.567 17.911 1.00 88.94 233 GLU A N 1
ATOM 1908 C CA . GLU A 1 233 ? -17.311 18.574 17.990 1.00 88.94 233 GLU A CA 1
ATOM 1909 C C . GLU A 1 233 ? -16.666 17.259 17.524 1.00 88.94 233 GLU A C 1
ATOM 1911 O O . GLU A 1 233 ? -15.554 17.279 16.993 1.00 88.94 233 GLU A O 1
ATOM 1916 N N . LEU A 1 234 ? -17.345 16.121 17.714 1.00 92.44 234 LEU A N 1
ATOM 1917 C CA . LEU A 1 234 ? -16.860 14.799 17.299 1.00 92.44 234 LEU A CA 1
ATOM 1918 C C . LEU A 1 234 ? -17.188 14.449 15.844 1.00 92.44 234 LEU A C 1
ATOM 1920 O O . LEU A 1 234 ? -16.591 13.519 15.295 1.00 92.44 234 LEU A O 1
ATOM 1924 N N . LEU A 1 235 ? -18.138 15.151 15.226 1.00 94.94 235 LEU A N 1
ATOM 1925 C CA . LEU A 1 235 ? -18.502 14.901 13.839 1.00 94.94 235 LEU A CA 1
ATOM 1926 C C . LEU A 1 235 ? -17.437 15.428 12.894 1.00 94.94 235 LEU A C 1
ATOM 1928 O O . LEU A 1 235 ? -16.917 16.528 13.046 1.00 94.94 235 LEU A O 1
ATOM 1932 N N . TRP A 1 236 ? -17.189 14.654 11.848 1.00 97.12 236 TRP A N 1
ATOM 1933 C CA . TRP A 1 236 ? -16.429 15.130 10.711 1.00 97.12 236 TRP A CA 1
ATOM 1934 C C . TRP A 1 236 ? -17.348 15.869 9.736 1.00 97.12 236 TRP A C 1
ATOM 1936 O O . TRP A 1 236 ? -18.403 15.354 9.341 1.00 97.12 236 TRP A O 1
ATOM 1946 N N . SER A 1 237 ? -16.914 17.047 9.298 1.00 95.88 237 SER A N 1
ATOM 1947 C CA . SER A 1 237 ? -17.430 17.762 8.129 1.00 95.88 237 SER A CA 1
ATOM 1948 C C . SER A 1 237 ? -16.281 18.437 7.363 1.00 95.88 237 SER A C 1
ATOM 1950 O O . SER A 1 237 ? -15.172 18.537 7.889 1.00 95.88 237 SER A O 1
ATOM 1952 N N . PRO A 1 238 ? -16.501 18.915 6.126 1.00 95.25 238 PRO A N 1
ATOM 1953 C CA . PRO A 1 238 ? -15.497 19.696 5.402 1.00 95.25 238 PRO A CA 1
ATOM 1954 C C . PRO A 1 238 ? -15.019 20.945 6.161 1.00 95.25 238 PRO A C 1
ATOM 1956 O O . PRO A 1 238 ? -13.845 21.295 6.095 1.00 95.25 238 PRO A O 1
ATOM 1959 N N . GLU A 1 239 ? -15.915 21.602 6.898 1.00 94.69 239 GLU A N 1
ATOM 1960 C CA . GLU A 1 239 ? -15.639 22.811 7.683 1.00 94.69 239 GLU A CA 1
ATOM 1961 C C . GLU A 1 239 ? -14.976 22.491 9.029 1.00 94.69 239 GLU A C 1
ATOM 1963 O O . GLU A 1 239 ? -14.238 23.315 9.566 1.00 94.69 239 GLU A O 1
ATOM 1968 N N . SER A 1 240 ? -15.233 21.296 9.572 1.00 94.06 240 SER A N 1
ATOM 1969 C CA . SER A 1 240 ? -14.642 20.798 10.814 1.00 94.06 240 SER A CA 1
ATOM 1970 C C . SER A 1 240 ? -14.199 19.339 10.643 1.00 94.06 240 SER A C 1
ATOM 1972 O O . SER A 1 240 ? -14.952 18.409 10.947 1.00 94.06 240 SER A O 1
ATOM 1974 N N . PRO A 1 241 ? -12.993 19.093 10.096 1.00 95.50 241 PRO A N 1
ATOM 1975 C CA . PRO A 1 241 ? -12.547 17.753 9.725 1.00 95.50 241 PRO A CA 1
ATOM 1976 C C . PRO A 1 241 ? -12.012 16.974 10.936 1.00 95.50 241 PRO A C 1
ATOM 1978 O O . PRO A 1 241 ? -10.869 16.515 10.933 1.00 95.50 241 PRO A O 1
ATOM 1981 N N . THR A 1 242 ? -12.820 16.827 11.987 1.00 96.12 242 THR A N 1
ATOM 1982 C CA . THR A 1 242 ? -12.436 16.092 13.197 1.00 96.12 242 THR A CA 1
ATOM 1983 C C . THR A 1 242 ? -12.110 14.636 12.865 1.00 96.12 242 THR A C 1
ATOM 1985 O O . THR A 1 242 ? -12.935 13.905 12.315 1.00 96.12 242 THR A O 1
ATOM 1988 N N . LEU A 1 243 ? -10.897 14.208 13.222 1.00 97.31 243 LEU A N 1
ATOM 1989 C CA . LEU A 1 243 ? -10.448 12.821 13.126 1.00 97.31 243 LEU A CA 1
ATOM 1990 C C . LEU A 1 243 ? -10.393 12.196 14.519 1.00 97.31 243 LEU A C 1
ATOM 1992 O O . LEU A 1 243 ? -9.984 12.841 15.484 1.00 97.31 243 LEU A O 1
ATOM 1996 N N . ILE A 1 244 ? -10.804 10.934 14.594 1.00 97.44 244 ILE A N 1
ATOM 1997 C CA . ILE A 1 244 ? -10.654 10.069 15.760 1.00 97.44 244 ILE A CA 1
ATOM 1998 C C . ILE A 1 244 ? -9.393 9.242 15.537 1.00 97.44 244 ILE A C 1
ATOM 2000 O O . ILE A 1 244 ? -9.367 8.368 14.668 1.00 97.44 244 ILE A O 1
ATOM 2004 N N . ASP A 1 245 ? -8.360 9.512 16.321 1.00 98.00 245 ASP A N 1
ATOM 2005 C CA . ASP A 1 245 ? -7.128 8.738 16.329 1.00 98.00 245 ASP A CA 1
ATOM 2006 C C . ASP A 1 245 ? -7.401 7.340 16.885 1.00 98.00 245 ASP A C 1
ATOM 2008 O O . ASP A 1 245 ? -8.072 7.178 17.908 1.00 98.00 245 ASP A O 1
ATOM 2012 N N . ALA A 1 246 ? -6.862 6.325 16.215 1.00 98.25 246 ALA A N 1
ATOM 2013 C CA . ALA A 1 246 ? -6.994 4.933 16.603 1.00 98.25 246 ALA A CA 1
ATOM 2014 C C . ALA A 1 246 ? -5.611 4.317 16.830 1.00 98.25 246 ALA A C 1
ATOM 2016 O O . ALA A 1 246 ? -4.795 4.228 15.914 1.00 98.25 246 ALA A O 1
ATOM 2017 N N . THR A 1 247 ? -5.347 3.849 18.047 1.00 98.31 247 THR A N 1
ATOM 2018 C CA . THR A 1 247 ? -4.206 2.969 18.332 1.00 98.31 247 THR A CA 1
ATOM 2019 C C . THR A 1 247 ? -4.718 1.553 18.531 1.00 98.31 247 THR A C 1
ATOM 2021 O O . THR A 1 247 ? -5.559 1.308 19.395 1.00 98.31 247 THR A O 1
ATOM 2024 N N . VAL A 1 248 ? -4.200 0.624 17.735 1.00 98.44 248 VAL A N 1
ATOM 2025 C CA . VAL A 1 248 ? -4.576 -0.788 17.757 1.00 98.44 248 VAL A CA 1
ATOM 2026 C C . VAL A 1 248 ? -3.347 -1.599 18.132 1.00 98.44 248 VAL A C 1
ATOM 2028 O O . VAL A 1 248 ? -2.325 -1.524 17.455 1.00 98.44 248 VAL A O 1
ATOM 2031 N N . GLU A 1 249 ? -3.436 -2.362 19.212 1.00 98.38 249 GLU A N 1
ATOM 2032 C CA . GLU A 1 249 ? -2.349 -3.201 19.716 1.00 98.38 249 GLU A CA 1
ATOM 2033 C C . GLU A 1 249 ? -2.797 -4.660 19.706 1.00 98.38 249 GLU A C 1
ATOM 2035 O O . GLU A 1 249 ? -3.852 -5.002 20.243 1.00 98.38 249 GLU A O 1
ATOM 2040 N N . LEU A 1 250 ? -1.995 -5.530 19.100 1.00 98.06 250 LEU A N 1
ATOM 2041 C CA . LEU A 1 250 ? -2.163 -6.973 19.189 1.00 98.06 250 LEU A CA 1
ATOM 2042 C C . LEU A 1 250 ? -1.303 -7.486 20.341 1.00 98.06 250 LEU A C 1
ATOM 2044 O O . LEU A 1 250 ? -0.102 -7.214 20.404 1.00 98.06 250 LEU A O 1
ATOM 2048 N N . LEU A 1 251 ? -1.919 -8.234 21.246 1.00 97.88 251 LEU A N 1
ATOM 2049 C CA . LEU A 1 251 ? -1.290 -8.787 22.434 1.00 97.88 251 LEU A CA 1
ATOM 2050 C C . LEU A 1 251 ? -1.288 -10.311 22.382 1.00 97.88 251 LEU A C 1
ATOM 2052 O O . LEU A 1 251 ? -2.266 -10.922 21.957 1.00 97.88 251 LEU A O 1
ATOM 2056 N N . ASP A 1 252 ? -0.218 -10.908 22.893 1.00 95.69 252 ASP A N 1
ATOM 2057 C CA . ASP A 1 252 ? -0.124 -12.330 23.215 1.00 95.69 252 ASP A CA 1
ATOM 2058 C C . ASP A 1 252 ? 0.099 -12.467 24.726 1.00 95.69 252 ASP A C 1
ATOM 2060 O O . ASP A 1 252 ? 1.154 -12.093 25.252 1.00 95.69 252 ASP A O 1
ATOM 2064 N N . GLY A 1 253 ? -0.942 -12.890 25.450 1.00 92.25 253 GLY A N 1
ATOM 2065 C CA . GLY A 1 253 ? -0.993 -12.669 26.895 1.00 92.25 253 GLY A CA 1
ATOM 2066 C C . GLY A 1 253 ? -0.960 -11.166 27.188 1.00 92.25 253 GLY A C 1
ATOM 2067 O O . GLY A 1 253 ? -1.782 -10.422 26.650 1.00 92.25 253 GLY A O 1
ATOM 2068 N N . ASP A 1 254 ? -0.020 -10.710 28.018 1.00 92.81 254 ASP A N 1
ATOM 2069 C CA . ASP A 1 254 ? 0.140 -9.289 28.383 1.00 92.81 254 ASP A CA 1
ATOM 2070 C C . ASP A 1 254 ? 1.204 -8.552 27.553 1.00 92.81 254 ASP A C 1
ATOM 2072 O O . ASP A 1 254 ? 1.428 -7.354 27.731 1.00 92.81 254 ASP A O 1
ATOM 2076 N N . ARG A 1 255 ? 1.873 -9.248 26.629 1.00 95.31 255 ARG A N 1
ATOM 2077 C CA . ARG A 1 255 ? 2.900 -8.655 25.772 1.00 95.31 255 ARG A CA 1
ATOM 2078 C C . ARG A 1 255 ? 2.266 -8.108 24.499 1.00 95.31 255 ARG A C 1
ATOM 2080 O O . ARG A 1 255 ? 1.647 -8.863 23.757 1.00 95.31 255 ARG A O 1
ATOM 2087 N N . VAL A 1 256 ? 2.509 -6.835 24.193 1.00 96.50 256 VAL A N 1
ATOM 2088 C CA . VAL A 1 256 ? 2.223 -6.267 22.866 1.00 96.50 256 VAL A CA 1
ATOM 2089 C C . VAL A 1 256 ? 3.210 -6.855 21.856 1.00 96.50 256 VAL A C 1
ATOM 2091 O O . VAL A 1 256 ? 4.427 -6.768 22.048 1.00 96.50 256 VAL A O 1
ATOM 2094 N N . ILE A 1 257 ? 2.683 -7.488 20.812 1.00 95.19 257 ILE A N 1
ATOM 2095 C CA . ILE A 1 257 ? 3.465 -8.127 19.746 1.00 95.19 257 ILE A CA 1
ATOM 2096 C C . ILE A 1 257 ? 3.398 -7.363 18.426 1.00 95.19 257 ILE A C 1
ATOM 2098 O O . ILE A 1 257 ? 4.311 -7.490 17.620 1.00 95.19 257 ILE A O 1
ATOM 2102 N N . ASP A 1 258 ? 2.353 -6.561 18.226 1.00 95.69 258 ASP A N 1
ATOM 2103 C CA . ASP A 1 258 ? 2.202 -5.701 17.059 1.00 95.69 258 ASP A CA 1
ATOM 2104 C C . ASP A 1 258 ? 1.371 -4.463 17.416 1.00 95.69 258 ASP A C 1
ATOM 2106 O O . ASP A 1 258 ? 0.550 -4.494 18.340 1.00 95.69 258 ASP A O 1
ATOM 2110 N N . ARG A 1 259 ? 1.596 -3.360 16.703 1.00 96.38 259 ARG A N 1
ATOM 2111 C CA . ARG A 1 259 ? 0.908 -2.091 16.934 1.00 96.38 259 ARG A CA 1
ATOM 2112 C C . ARG A 1 259 ? 0.743 -1.323 15.635 1.00 96.38 259 ARG A C 1
ATOM 2114 O O . ARG A 1 259 ? 1.723 -0.990 14.976 1.00 96.38 259 ARG A O 1
ATOM 2121 N N . VAL A 1 260 ? -0.490 -0.906 15.361 1.00 96.25 260 VAL A N 1
ATOM 2122 C CA . VAL A 1 260 ? -0.813 -0.016 14.247 1.00 96.25 260 VAL A CA 1
ATOM 2123 C C . VAL A 1 260 ? -1.475 1.256 14.764 1.00 96.25 260 VAL A C 1
ATOM 2125 O O . VAL A 1 260 ? -2.337 1.225 15.643 1.00 96.25 260 VAL A O 1
ATOM 2128 N N . VAL A 1 261 ? -1.060 2.391 14.205 1.00 97.12 261 VAL A N 1
ATOM 2129 C CA . VAL A 1 261 ? -1.710 3.688 14.410 1.00 97.12 261 VAL A CA 1
ATOM 2130 C C . VAL A 1 261 ? -2.469 4.040 13.137 1.00 97.12 261 VAL A C 1
ATOM 2132 O O . VAL A 1 261 ? -1.934 3.954 12.035 1.00 97.12 261 VAL A O 1
ATOM 2135 N N . SER A 1 262 ? -3.734 4.398 13.297 1.00 97.12 262 SER A N 1
ATOM 2136 C CA . SER A 1 262 ? -4.668 4.730 12.229 1.00 97.12 262 SER A CA 1
ATOM 2137 C C . SER A 1 262 ? -5.567 5.876 12.693 1.00 97.12 262 SER A C 1
ATOM 2139 O O . SER A 1 262 ? -5.385 6.431 13.776 1.00 97.12 262 SER A O 1
ATOM 2141 N N . TYR A 1 263 ? -6.549 6.229 11.879 1.00 97.56 263 TYR A N 1
ATOM 2142 C CA . TYR A 1 263 ? -7.585 7.179 12.237 1.00 97.56 263 TYR A CA 1
ATOM 2143 C C . TYR A 1 263 ? -8.903 6.780 11.578 1.00 97.56 263 TYR A C 1
ATOM 2145 O O . TYR A 1 263 ? -8.947 6.046 10.588 1.00 97.56 263 TYR A O 1
ATOM 2153 N N . THR A 1 264 ? -9.992 7.291 12.130 1.00 97.69 264 THR A N 1
ATOM 2154 C CA . THR A 1 264 ? -11.332 7.206 11.561 1.00 97.69 264 THR A CA 1
ATOM 2155 C C . THR A 1 264 ? -12.057 8.534 11.752 1.00 97.69 264 THR A C 1
ATOM 2157 O O . THR A 1 264 ? -11.491 9.500 12.262 1.00 97.69 264 THR A O 1
ATOM 2160 N N . ALA A 1 265 ? -13.301 8.617 11.304 1.00 97.00 265 ALA A N 1
ATOM 2161 C CA . ALA A 1 265 ? -14.102 9.824 11.399 1.00 97.00 265 ALA A CA 1
ATOM 2162 C C . ALA A 1 265 ? -15.573 9.456 11.575 1.00 97.00 265 ALA A C 1
ATOM 2164 O O . ALA A 1 265 ? -16.087 8.604 10.848 1.00 97.00 265 ALA A O 1
ATOM 2165 N N . LEU A 1 266 ? -16.263 10.110 12.509 1.00 97.19 266 LEU A N 1
ATOM 2166 C CA . LEU A 1 266 ? -17.693 9.909 12.707 1.00 97.19 266 LEU A CA 1
ATOM 2167 C C . LEU A 1 266 ? -18.473 10.831 11.766 1.00 97.19 266 LEU A C 1
ATOM 2169 O O . LEU A 1 266 ? -18.484 12.048 11.935 1.00 97.19 266 LEU A O 1
ATOM 2173 N N . ARG A 1 267 ? -19.122 10.251 10.756 1.00 96.94 267 ARG A N 1
ATOM 2174 C CA . ARG A 1 267 ? -20.013 10.969 9.836 1.00 96.94 267 ARG A CA 1
ATOM 2175 C C . ARG A 1 267 ? -21.053 10.041 9.228 1.00 96.94 267 ARG A C 1
ATOM 2177 O O . ARG A 1 267 ? -20.819 8.839 9.131 1.00 96.94 267 ARG A O 1
ATOM 2184 N N . SER A 1 268 ? -22.159 10.595 8.746 1.00 96.88 268 SER A N 1
ATOM 2185 C CA . SER A 1 268 ? -23.092 9.878 7.870 1.00 96.88 268 SER A CA 1
ATOM 2186 C C . SER A 1 268 ? -23.209 10.560 6.517 1.00 96.88 268 SER A C 1
ATOM 2188 O O . SER A 1 268 ? -23.133 11.781 6.415 1.00 96.88 268 SER A O 1
ATOM 2190 N N . VAL A 1 269 ? -23.405 9.761 5.470 1.00 96.69 269 VAL A N 1
ATOM 2191 C CA . VAL A 1 269 ? -23.745 10.241 4.130 1.00 96.69 269 VAL A CA 1
ATOM 2192 C C . VAL A 1 269 ? -24.994 9.504 3.687 1.00 96.69 269 VAL A C 1
ATOM 2194 O O . VAL A 1 269 ? -25.041 8.277 3.748 1.00 96.69 269 VAL A O 1
ATOM 2197 N N . SER A 1 270 ? -26.012 10.240 3.258 1.00 96.81 270 SER A N 1
ATOM 2198 C CA . SER A 1 270 ? -27.263 9.651 2.779 1.00 96.81 270 SER A CA 1
ATOM 2199 C C . SER A 1 270 ? -27.890 10.499 1.678 1.00 96.81 270 SER A C 1
ATOM 2201 O O . SER A 1 270 ? -27.507 11.647 1.466 1.00 96.81 270 SER A O 1
ATOM 2203 N N . VAL A 1 271 ? -28.854 9.925 0.957 1.00 97.19 271 VAL A N 1
ATOM 2204 C CA . VAL A 1 271 ? -29.701 10.665 0.017 1.00 97.19 271 VAL A CA 1
ATOM 2205 C C . VAL A 1 271 ? -31.143 10.525 0.471 1.00 97.19 271 VAL A C 1
ATOM 2207 O O . VAL A 1 271 ? -31.663 9.415 0.565 1.00 97.19 271 VAL A O 1
ATOM 2210 N N . GLN A 1 272 ? -31.805 11.648 0.736 1.00 95.94 272 GLN A N 1
ATOM 2211 C CA . GLN A 1 272 ? -33.196 11.663 1.173 1.00 95.94 272 GLN A CA 1
ATOM 2212 C C . GLN A 1 272 ? -33.980 12.727 0.411 1.00 95.94 272 GLN A C 1
ATOM 2214 O O . GLN A 1 272 ? -33.590 13.891 0.361 1.00 95.94 272 GLN A O 1
ATOM 2219 N N . ARG A 1 273 ? -35.114 12.329 -0.184 1.00 94.81 273 ARG A N 1
ATOM 2220 C CA . ARG A 1 273 ? -36.019 13.229 -0.932 1.00 94.81 273 ARG A CA 1
ATOM 2221 C C . ARG A 1 273 ? -35.279 14.096 -1.969 1.00 94.81 273 ARG A C 1
ATOM 2223 O O . ARG A 1 273 ? -35.520 15.297 -2.062 1.00 94.81 273 ARG A O 1
ATOM 2230 N N . GLY A 1 274 ? -34.354 13.486 -2.713 1.00 95.38 274 GLY A N 1
ATOM 2231 C CA . GLY A 1 274 ? -33.568 14.166 -3.749 1.00 95.38 274 GLY A CA 1
ATOM 2232 C C . GLY A 1 274 ? -32.474 15.103 -3.227 1.00 95.38 274 GLY A C 1
ATOM 2233 O O . GLY A 1 274 ? -31.925 15.868 -4.010 1.00 95.38 274 GLY A O 1
ATOM 2234 N N . ARG A 1 275 ? -32.152 15.063 -1.928 1.00 96.75 275 ARG A N 1
ATOM 2235 C CA . ARG A 1 275 ? -31.055 15.835 -1.330 1.00 96.75 275 ARG A CA 1
ATOM 2236 C C . ARG A 1 275 ? -29.946 14.901 -0.885 1.00 96.75 275 ARG A C 1
ATOM 2238 O O . ARG A 1 275 ? -30.230 13.872 -0.274 1.00 96.75 275 ARG A O 1
ATOM 2245 N N . PHE A 1 276 ? -28.708 15.278 -1.172 1.00 97.31 276 PHE A N 1
ATOM 2246 C CA . PHE A 1 276 ? -27.540 14.710 -0.513 1.00 97.31 276 PHE A CA 1
ATOM 2247 C C . PHE A 1 276 ? -27.492 15.252 0.915 1.00 97.31 276 PHE A C 1
ATOM 2249 O O . PHE A 1 276 ? -27.675 16.448 1.097 1.00 97.31 276 PHE A O 1
ATOM 2256 N N . LEU A 1 277 ? -27.297 14.388 1.906 1.00 96.75 277 LEU A N 1
ATOM 2257 C CA . LEU A 1 277 ? -27.207 14.767 3.309 1.00 96.75 277 LEU A CA 1
ATOM 2258 C C . LEU A 1 277 ? -25.873 14.296 3.895 1.00 96.75 277 LEU A C 1
ATOM 2260 O O . LEU A 1 277 ? -25.549 13.107 3.817 1.00 96.75 277 LEU A O 1
ATOM 2264 N N . LEU A 1 278 ? -25.156 15.205 4.551 1.00 96.81 278 LEU A N 1
ATOM 2265 C CA . LEU A 1 278 ? -24.016 14.928 5.419 1.00 96.81 278 LEU A CA 1
ATOM 2266 C C . LEU A 1 278 ? -24.445 15.132 6.875 1.00 96.81 278 LEU A C 1
ATOM 2268 O O . LEU A 1 278 ? -24.935 16.197 7.240 1.00 96.81 278 LEU A O 1
ATOM 2272 N N . ASN A 1 279 ? -24.276 14.117 7.724 1.00 94.94 279 ASN A N 1
ATOM 2273 C CA . ASN A 1 279 ? -24.671 14.175 9.140 1.00 94.94 279 ASN A CA 1
ATOM 2274 C C . ASN A 1 279 ? -26.149 14.578 9.334 1.00 94.94 279 ASN A C 1
ATOM 2276 O O . ASN A 1 279 ? -26.501 15.309 10.258 1.00 94.94 279 ASN A O 1
ATOM 2280 N N . GLY A 1 280 ? -27.015 14.135 8.414 1.00 92.38 280 GLY A N 1
ATOM 2281 C CA . GLY A 1 280 ? -28.443 14.470 8.395 1.00 92.38 280 GLY A CA 1
ATOM 2282 C C . GLY A 1 280 ? -28.776 15.887 7.907 1.00 92.38 280 GLY A C 1
ATOM 2283 O O . GLY A 1 280 ? -29.950 16.256 7.905 1.00 92.38 280 GLY A O 1
ATOM 2284 N N . ARG A 1 281 ? -27.782 16.677 7.478 1.00 91.25 281 ARG A N 1
ATOM 2285 C CA . ARG A 1 281 ? -27.949 18.053 6.985 1.00 91.25 281 ARG A CA 1
ATOM 2286 C C . ARG A 1 281 ? -27.676 18.126 5.474 1.00 91.25 281 ARG A C 1
ATOM 2288 O O . ARG A 1 281 ? -26.761 17.443 5.021 1.00 91.25 281 ARG A O 1
ATOM 2295 N N . PRO A 1 282 ? -28.483 18.876 4.702 1.00 90.81 282 PRO A N 1
ATOM 2296 C CA . PRO A 1 282 ? -28.279 19.059 3.265 1.00 90.81 282 PRO A CA 1
ATOM 2297 C C . PRO A 1 282 ? -27.051 19.907 2.934 1.00 90.81 282 PRO A C 1
ATOM 2299 O O . PRO A 1 282 ? -26.644 20.709 3.804 1.00 90.81 282 PRO A O 1
#

Nearest PDB structures (foldseek):
  6jz7-assembly1_B  TM=7.381E-01  e=3.238E-18  Mediterraneibacter gnavus
  8geo-assembly1_A  TM=7.572E-01  e=5.413E-17  Lachnospira eligens
  6u7j-assembly1_B  TM=7.423E-01  e=2.677E-17  uncultured Clostridium sp.
  8geq-assembly1_A  TM=7.736E-01  e=2.337E-16  Lachnospira eligens
  8gen-assembly1_A  TM=7.644E-01  e=4.240E-16  Lachnospira eligens

Solvent-accessible surface area (backbone atoms only — not comparable to full-atom values): 15447 Å² total; per-residue (Å²): 88,81,64,56,41,82,24,40,20,35,78,34,74,81,61,77,64,89,52,81,88,62,59,89,67,58,90,42,61,33,25,39,39,33,19,47,45,33,71,82,6,67,59,45,50,63,71,89,50,41,18,38,39,41,37,40,75,48,78,39,77,78,40,86,80,31,58,31,33,35,41,39,36,46,17,32,15,28,34,32,38,38,27,35,67,83,40,78,67,51,70,50,82,46,48,82,48,65,52,71,38,80,40,44,92,52,59,50,76,37,78,37,43,40,38,38,40,22,37,38,62,66,82,50,84,86,57,92,54,86,53,42,38,71,55,82,64,59,54,97,88,31,38,72,61,73,41,32,46,50,30,56,36,33,41,44,75,34,28,67,45,30,82,67,44,76,51,77,42,49,34,55,96,75,45,28,40,33,38,40,38,36,49,40,61,75,92,64,86,59,31,31,39,36,42,34,33,25,44,88,92,44,79,51,46,79,48,76,41,71,44,52,96,48,34,42,81,49,72,46,67,50,82,75,92,82,45,68,69,64,53,56,64,55,31,38,42,95,93,45,72,36,56,34,41,31,43,38,35,36,21,55,67,90,44,77,59,34,76,49,81,52,69,45,52,41,41,43,79,51,77,57,96,93,34,64,22,54,69,87,38,113

Secondary structure (DSSP, 8-state):
-B--EEEEEEE-TT----SGGG-----EEEEETS-TTSGGGT----S--SEEEEEEEEEE--BTTB-EEEEEES--BSEEEEEETTEEEEEEE-TTS-EEEE-TTT--SEEEEEEEEEE--TT-TTS--TTB-SSSS--TTPBPP--B--S-EEEEEE-SSEEEEEEEEEEGGGTEEEEEEEEESS--TTEEEEEEEEETTEEEEEEEEE-BTTEEEEEEEPP--S-HHHHHHHBB-SSSB--EEEEEEEEETTEEEEEEEEEE-B--EEEETTEEEETTB-

Foldseek 3Di:
DWPFAKWQKDFPQVPPDDFPVVPPDRPDIFTPPAFLCDVNRVNVDLDDGQKMKTKDKDADAQDPLQLWKKKKAQFFPAKKWKDKQRHTFDIDGHGHHMDIGGCSVRDDHTMMMIMMMWGHGLPDPVRPQPQDDSDSDDDDSHDRGGGTRNTIIDMDGHGQKEFPDKDWDADQVQQKIKIKTAIDHDDDQQKKKWKWKAFDPGTFDTDIGGQDPRMDTDIGHGDDPVDVVVSVQQADDPVRHTKIKMWMFMDRNNDTSYIDIDIDGHWDWDADPNDTDINNHD

pLDDT: mean 94.82, std 4.84, range [75.19, 98.94]